Protein AF-A0A316UGM0-F1 (afdb_monomer_lite)

pLDDT: mean 84.05, std 15.93, range [47.84, 98.44]

Radius of gyration: 25.85 Å; chains: 1; bounding box: 88×48×72 Å

Foldseek 3Di:
DVVVVVVVVVVVVVVPPPVPPPPADAWPKDFDPLAFVVVVQKDWPFKWFWDDPDLFKIWTWGDDVVVNDTFTQWMGRDVHTLKIWGAQCPAPRHRHDPVLVVFFFKKKKKLDDRPRVDRSVVITIIMTTNGHTDIDPDRHHSVRRRRIMIMITHHPPDPPPVVPVVVVVPPPPDDDDDDDDDDDDDDDDD

Sequence (190 aa):
MAVLFSLWLLLLLSHFPRLSYADHYNCTWDDAEGESPQNAGYVRFCWAPVYWHDYSHAVYNCDHPVYGHFVKVADWGYLRENTLEFSTPCGGKGFAPDHDCNKYEDWALCNAAADATINPDRFTCRMMHKKDDCQWFESIGPEEVPPAVDIWIKKDLGGKTRRREIQQVGASGRRASRVEVEACSHAMKC

Structure (mmCIF, N/CA/C/O backbone):
data_AF-A0A316UGM0-F1
#
_entry.id   AF-A0A316UGM0-F1
#
loop_
_atom_site.group_PDB
_atom_site.id
_atom_site.type_symbol
_atom_site.label_atom_id
_atom_site.label_alt_id
_atom_site.label_comp_id
_atom_site.label_asym_id
_atom_site.label_entity_id
_atom_site.label_seq_id
_atom_site.pdbx_PDB_ins_code
_atom_site.Cartn_x
_atom_site.Cartn_y
_atom_site.Cartn_z
_atom_site.occupancy
_atom_site.B_iso_or_equiv
_atom_site.auth_seq_id
_atom_site.auth_comp_id
_atom_site.auth_asym_id
_atom_site.auth_atom_id
_atom_site.pdbx_PDB_model_num
ATOM 1 N N . MET A 1 1 ? 33.371 -31.191 37.048 1.00 61.66 1 MET A N 1
ATOM 2 C CA . MET A 1 1 ? 32.912 -29.787 36.922 1.00 61.66 1 MET A CA 1
ATOM 3 C C . MET A 1 1 ? 32.115 -29.516 35.645 1.00 61.66 1 MET A C 1
ATOM 5 O O . MET A 1 1 ? 31.144 -28.783 35.736 1.00 61.66 1 MET A O 1
ATOM 9 N N . ALA A 1 2 ? 32.427 -30.137 34.499 1.00 68.81 2 ALA A N 1
ATOM 10 C CA . ALA A 1 2 ? 31.694 -29.911 33.242 1.00 68.81 2 ALA A CA 1
ATOM 11 C C . ALA A 1 2 ? 30.177 -30.222 33.300 1.00 68.81 2 ALA A C 1
ATOM 13 O O . ALA A 1 2 ? 29.378 -29.451 32.788 1.0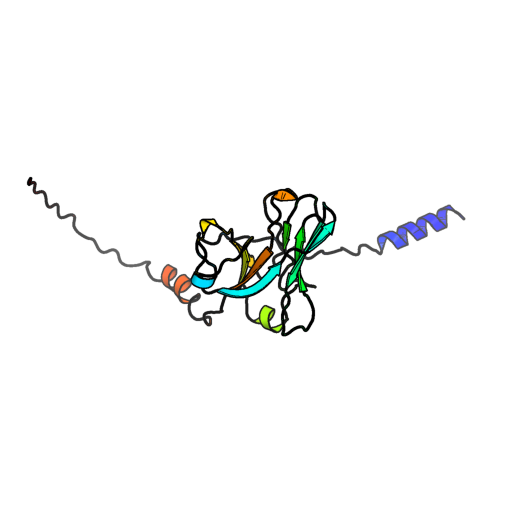0 68.81 2 ALA A O 1
ATOM 14 N N . VAL A 1 3 ? 29.768 -31.296 33.987 1.00 77.56 3 VAL A N 1
ATOM 15 C CA . VAL A 1 3 ? 28.358 -31.748 34.027 1.00 77.56 3 VAL A CA 1
ATOM 16 C C . VAL A 1 3 ? 27.425 -30.772 34.763 1.00 77.56 3 VAL A C 1
ATOM 18 O O . VAL A 1 3 ? 26.280 -30.582 34.360 1.00 77.56 3 VAL A O 1
ATOM 21 N N . LEU A 1 4 ? 27.914 -30.107 35.817 1.00 78.31 4 LEU A N 1
ATOM 22 C CA . LEU A 1 4 ? 27.120 -29.140 36.589 1.00 78.31 4 LEU A CA 1
ATOM 23 C C . LEU A 1 4 ? 26.853 -27.852 35.800 1.00 78.31 4 LEU A C 1
ATOM 25 O O . LEU A 1 4 ? 25.786 -27.260 35.936 1.00 78.31 4 LEU A O 1
ATOM 29 N N . PHE A 1 5 ? 27.797 -27.453 34.945 1.00 80.25 5 PHE A N 1
ATOM 30 C CA . PHE A 1 5 ? 27.649 -26.279 34.090 1.00 80.25 5 PHE A CA 1
ATOM 31 C C . PHE A 1 5 ? 26.583 -26.505 33.006 1.00 80.25 5 PHE A C 1
ATOM 33 O O . PHE A 1 5 ? 25.759 -25.630 32.751 1.00 80.25 5 PHE A O 1
ATOM 40 N N . SER A 1 6 ? 26.533 -27.711 32.429 1.00 78.81 6 SER A N 1
ATOM 41 C CA . SER A 1 6 ? 25.526 -28.091 31.429 1.00 78.81 6 SER A CA 1
ATOM 42 C C . SER A 1 6 ? 24.100 -28.098 31.991 1.00 78.81 6 SER A C 1
ATOM 44 O O . SER A 1 6 ? 23.180 -27.621 31.333 1.00 78.81 6 SER A O 1
ATOM 46 N N . LEU A 1 7 ? 23.913 -28.588 33.221 1.00 83.00 7 LEU A N 1
ATOM 47 C CA . LEU A 1 7 ? 22.610 -28.588 33.902 1.00 83.00 7 LEU A CA 1
ATOM 48 C C . LEU A 1 7 ? 22.112 -27.170 34.208 1.00 83.00 7 LEU A C 1
ATOM 50 O O . LEU A 1 7 ? 20.935 -26.881 34.007 1.00 83.00 7 LEU A O 1
ATOM 54 N N . TRP A 1 8 ? 23.007 -26.275 34.632 1.00 86.69 8 TRP A N 1
ATOM 55 C CA . TRP A 1 8 ? 22.675 -24.870 34.888 1.00 86.69 8 TRP A CA 1
ATOM 56 C C . TRP A 1 8 ? 22.292 -24.111 33.613 1.00 86.69 8 TRP A C 1
ATOM 58 O O . TRP A 1 8 ? 21.347 -23.325 33.622 1.00 86.69 8 TRP A O 1
ATOM 68 N N . LEU A 1 9 ? 22.987 -24.374 32.504 1.00 85.50 9 LEU A N 1
ATOM 69 C CA . LEU A 1 9 ? 22.691 -23.749 31.216 1.00 85.50 9 LEU A CA 1
ATOM 70 C C . LEU A 1 9 ? 21.313 -24.168 30.680 1.00 85.50 9 LEU A C 1
ATOM 72 O O . LEU A 1 9 ? 20.554 -23.322 30.214 1.00 85.50 9 LEU A O 1
ATOM 76 N N . LEU A 1 10 ? 20.964 -25.453 30.794 1.00 84.44 10 LEU A N 1
ATOM 77 C CA . LEU A 1 10 ? 19.649 -25.963 30.389 1.00 84.44 10 LEU A CA 1
ATOM 78 C C . LEU A 1 10 ? 18.514 -25.394 31.255 1.00 84.44 10 LEU A C 1
ATOM 80 O O . LEU A 1 10 ? 17.462 -25.045 30.723 1.00 84.44 10 LEU A O 1
ATOM 84 N N . LEU A 1 11 ? 18.745 -25.229 32.562 1.00 84.62 11 LEU A N 1
ATOM 85 C CA . LEU A 1 11 ? 17.815 -24.553 33.475 1.00 84.62 11 LEU A CA 1
ATOM 86 C C . LEU A 1 11 ? 17.640 -23.069 33.131 1.00 84.62 11 LEU A C 1
ATOM 88 O O . LEU A 1 11 ? 16.528 -22.556 33.197 1.00 84.62 11 LEU A O 1
ATOM 92 N N . LEU A 1 12 ? 18.704 -22.377 32.719 1.00 84.38 12 LEU A N 1
ATOM 93 C CA . LEU A 1 12 ? 18.611 -20.995 32.240 1.00 84.38 12 LEU A CA 1
ATOM 94 C C . LEU A 1 12 ? 17.804 -20.902 30.940 1.00 84.38 12 LEU A C 1
ATOM 96 O O . LEU A 1 12 ? 16.926 -20.052 30.836 1.00 84.38 12 LEU A O 1
ATOM 100 N N . LEU A 1 13 ? 18.037 -21.800 29.980 1.00 81.50 13 LEU A N 1
ATOM 101 C CA . LEU A 1 13 ? 17.317 -21.830 28.700 1.00 81.50 13 LEU A CA 1
ATOM 102 C C . LEU A 1 13 ? 15.819 -22.137 28.868 1.00 81.50 13 LEU A C 1
ATOM 104 O O . LEU A 1 13 ? 15.000 -21.564 28.152 1.00 81.50 13 LEU A O 1
ATOM 108 N N . SER A 1 14 ? 15.435 -22.964 29.847 1.00 80.94 14 SER A N 1
ATOM 109 C CA . SER A 1 14 ? 14.022 -23.275 30.113 1.00 80.94 14 SER A CA 1
ATOM 110 C C . SER A 1 14 ? 13.234 -22.115 30.735 1.00 80.94 14 SER A C 1
ATOM 112 O O . SER A 1 14 ? 12.008 -22.171 30.769 1.00 80.94 14 SER A O 1
ATOM 114 N N . HIS A 1 15 ? 13.912 -21.070 31.224 1.00 74.06 15 HIS A N 1
ATOM 115 C CA . HIS A 1 15 ? 13.284 -19.859 31.768 1.00 74.06 15 HIS A CA 1
ATOM 116 C C . HIS A 1 15 ? 13.076 -18.759 30.715 1.00 74.06 15 HIS A C 1
ATOM 118 O O . HIS A 1 15 ? 12.521 -17.707 31.033 1.00 74.06 15 HIS A O 1
ATOM 124 N N . PHE A 1 16 ? 13.455 -19.001 29.455 1.00 75.19 16 PHE A N 1
ATOM 125 C CA . PHE A 1 16 ? 13.199 -18.083 28.345 1.00 75.19 16 PHE A CA 1
ATOM 126 C C . PHE A 1 16 ? 12.183 -18.610 27.317 1.00 75.19 16 PHE A C 1
ATOM 128 O O . PHE A 1 16 ? 12.438 -18.476 26.119 1.00 75.19 16 PHE A O 1
ATOM 135 N N . PRO A 1 17 ? 10.987 -19.117 27.687 1.00 64.81 17 PRO A N 1
ATOM 136 C CA . PRO A 1 17 ? 9.890 -19.127 26.736 1.00 64.81 17 PRO A CA 1
ATOM 137 C C . PRO A 1 17 ? 9.381 -17.686 26.620 1.00 64.81 17 PRO A C 1
ATOM 139 O O . PRO A 1 17 ? 8.310 -17.331 27.107 1.00 64.81 17 PRO A O 1
ATOM 142 N N . ARG A 1 18 ? 10.167 -16.810 25.984 1.00 65.31 18 ARG A N 1
ATOM 143 C CA . ARG A 1 18 ? 9.588 -15.613 25.386 1.00 65.31 18 ARG A CA 1
ATOM 144 C C . ARG A 1 18 ? 8.819 -16.124 24.188 1.00 65.31 18 ARG A C 1
ATOM 146 O O . ARG A 1 18 ? 9.379 -16.270 23.109 1.00 65.31 18 ARG A O 1
ATOM 153 N N . LEU A 1 19 ? 7.559 -16.470 24.430 1.00 62.56 19 LEU A N 1
ATOM 154 C CA . LEU A 1 19 ? 6.570 -16.601 23.379 1.00 62.56 19 LEU A CA 1
ATOM 155 C C . LEU A 1 19 ? 6.647 -15.290 22.601 1.00 62.56 19 LEU A C 1
ATOM 157 O O . LEU A 1 19 ? 6.183 -14.253 23.074 1.00 62.56 19 LEU A O 1
ATOM 161 N N . SER A 1 20 ? 7.322 -15.313 21.453 1.00 65.19 20 SER A N 1
ATOM 162 C CA . SER A 1 20 ? 7.157 -14.285 20.444 1.00 65.19 20 SER A CA 1
ATOM 163 C C . SER A 1 20 ? 5.737 -14.470 19.941 1.00 65.19 20 SER A C 1
ATOM 165 O O . SER A 1 20 ? 5.486 -15.194 18.980 1.00 65.19 20 SER A O 1
ATOM 167 N N . TYR A 1 21 ? 4.793 -13.902 20.682 1.00 61.03 21 TYR A N 1
ATOM 168 C CA . TYR A 1 21 ? 3.445 -13.720 20.205 1.00 61.03 21 TYR A CA 1
ATOM 169 C C . TYR A 1 21 ? 3.549 -12.622 19.160 1.00 61.03 21 TYR A C 1
ATOM 171 O O . TYR A 1 21 ? 3.492 -11.431 19.456 1.00 61.03 21 TYR A O 1
ATOM 179 N N . ALA A 1 22 ? 3.878 -13.040 17.946 1.00 64.25 22 ALA A N 1
ATOM 180 C CA . ALA A 1 22 ? 3.646 -12.206 16.802 1.00 64.25 22 ALA A CA 1
ATOM 181 C C . ALA A 1 22 ? 2.124 -12.137 16.676 1.00 64.25 22 ALA A C 1
ATOM 183 O O . ALA A 1 22 ? 1.469 -13.150 16.424 1.00 64.25 22 ALA A O 1
ATOM 184 N N . ASP A 1 23 ? 1.574 -10.958 16.973 1.00 64.94 23 ASP A N 1
ATOM 185 C CA . ASP A 1 23 ? 0.203 -10.594 16.633 1.00 64.94 23 ASP A CA 1
ATOM 186 C C . ASP A 1 23 ? 0.089 -10.663 15.105 1.00 64.94 23 ASP A C 1
ATOM 188 O O . ASP A 1 23 ? 0.278 -9.677 14.396 1.00 64.94 23 ASP A O 1
ATOM 192 N N . HIS A 1 24 ? -0.125 -11.871 14.592 1.00 62.16 24 HIS A N 1
ATOM 193 C CA . HIS A 1 24 ? -0.422 -12.102 13.195 1.00 62.16 24 HIS A CA 1
ATOM 194 C C . HIS A 1 24 ? -1.902 -11.800 13.018 1.00 62.16 24 HIS A C 1
ATOM 196 O O . HIS A 1 24 ? -2.765 -12.589 13.410 1.00 62.16 24 HIS A O 1
ATOM 202 N N . TYR A 1 25 ? -2.198 -10.625 12.478 1.00 78.12 25 TYR A N 1
ATOM 203 C CA . TYR A 1 25 ? -3.544 -10.348 12.014 1.00 78.12 25 TYR A CA 1
ATOM 204 C C . TYR A 1 25 ? -3.782 -11.172 10.750 1.00 78.12 25 TYR A C 1
ATOM 206 O O . TYR A 1 25 ? -2.956 -11.189 9.840 1.00 78.12 25 TYR A O 1
ATOM 214 N N . ASN A 1 26 ? -4.896 -11.904 10.722 1.00 82.06 26 ASN A N 1
ATOM 215 C CA . ASN A 1 26 ? -5.313 -12.596 9.512 1.00 82.06 26 ASN A CA 1
ATOM 216 C C . ASN A 1 26 ? -5.644 -11.547 8.460 1.00 82.06 26 ASN A C 1
ATOM 218 O O . ASN A 1 26 ? -6.412 -10.630 8.734 1.00 82.06 26 ASN A O 1
ATOM 222 N N . CYS A 1 27 ? -5.104 -11.712 7.261 1.00 87.50 27 CYS A N 1
ATOM 223 C CA . CYS A 1 27 ? -5.490 -10.865 6.155 1.00 87.50 27 CYS A CA 1
ATOM 224 C C . CYS A 1 27 ? -6.952 -11.142 5.777 1.00 87.50 27 CYS A C 1
ATOM 226 O O . CYS A 1 27 ? -7.297 -12.267 5.401 1.00 87.50 27 CYS A O 1
ATOM 228 N N . THR A 1 28 ? -7.810 -10.128 5.892 1.00 88.75 28 THR A N 1
ATOM 229 C CA . THR A 1 28 ? -9.226 -10.204 5.518 1.00 88.75 28 THR A CA 1
ATOM 230 C C . THR A 1 28 ? -9.485 -9.382 4.266 1.00 88.75 28 THR A C 1
ATOM 232 O O . THR A 1 28 ? -10.292 -8.458 4.271 1.00 88.75 28 THR A O 1
ATOM 235 N N . TRP A 1 29 ? -8.770 -9.723 3.186 1.00 88.69 29 TRP A N 1
ATOM 236 C CA . TRP A 1 29 ? -9.019 -9.119 1.883 1.00 88.69 29 TRP A CA 1
ATOM 237 C C . TRP A 1 29 ? -10.495 -9.253 1.507 1.00 88.69 29 TRP A C 1
ATOM 239 O O . TRP A 1 29 ? -11.037 -10.359 1.471 1.00 88.69 29 TRP A O 1
ATOM 249 N N . ASP A 1 30 ? -11.104 -8.117 1.200 1.00 88.88 30 ASP A N 1
ATOM 250 C CA . ASP A 1 30 ? -12.395 -8.028 0.537 1.00 88.88 30 ASP A CA 1
ATOM 251 C C . ASP A 1 30 ? -12.197 -7.411 -0.851 1.00 88.88 30 ASP A C 1
ATOM 253 O O . ASP A 1 30 ? -11.306 -6.578 -1.078 1.00 88.88 30 ASP A O 1
ATOM 257 N N . ASP A 1 31 ? -13.004 -7.857 -1.799 1.00 82.00 31 ASP A N 1
ATOM 258 C CA . ASP A 1 31 ? -12.879 -7.452 -3.189 1.00 82.00 31 ASP A CA 1
ATOM 259 C C . ASP A 1 31 ? -13.623 -6.140 -3.393 1.00 82.00 31 ASP A C 1
ATOM 261 O O . ASP A 1 31 ? -14.800 -6.003 -3.068 1.00 82.00 31 ASP A O 1
ATOM 265 N N . ALA A 1 32 ? -12.934 -5.146 -3.951 1.00 75.31 32 ALA A N 1
ATOM 266 C CA . ALA A 1 32 ? -13.621 -3.963 -4.440 1.00 75.31 32 ALA A CA 1
ATOM 267 C C . ALA A 1 32 ? -14.446 -4.378 -5.668 1.00 75.31 32 ALA A C 1
ATOM 269 O O . ALA A 1 32 ? -13.881 -4.939 -6.607 1.00 75.31 32 ALA A O 1
ATOM 270 N N . GLU A 1 33 ? -15.757 -4.115 -5.678 1.00 74.56 33 GLU A N 1
ATOM 271 C CA . GLU A 1 33 ? -16.692 -4.519 -6.746 1.00 74.56 33 GLU A CA 1
ATOM 272 C C . GLU A 1 33 ? -16.476 -3.762 -8.077 1.00 74.56 33 GLU A C 1
ATOM 274 O O . GLU A 1 33 ? -17.376 -3.108 -8.596 1.00 74.56 33 GLU A O 1
ATOM 279 N N . GLY A 1 34 ? -15.273 -3.815 -8.654 1.00 79.00 34 GLY A N 1
ATOM 280 C CA . GLY A 1 34 ? -14.969 -3.251 -9.973 1.00 79.00 34 GLY A CA 1
ATOM 281 C C . GLY A 1 34 ? -15.197 -1.740 -10.097 1.00 79.00 34 GLY A C 1
ATOM 282 O O . GLY A 1 34 ? -15.245 -1.222 -11.210 1.00 79.00 34 GLY A O 1
ATOM 283 N N . GLU A 1 35 ? -15.349 -1.020 -8.986 1.00 90.06 35 GLU A N 1
ATOM 284 C CA . GLU A 1 35 ? -15.495 0.431 -8.961 1.00 90.06 35 GLU A CA 1
ATOM 285 C C . GLU A 1 35 ? -14.279 1.114 -8.328 1.00 90.06 35 GLU A C 1
ATOM 287 O O . GLU A 1 35 ? -13.551 0.544 -7.513 1.00 90.06 35 GLU A O 1
ATOM 292 N N . SER A 1 36 ? -14.054 2.373 -8.709 1.00 94.69 36 SER A N 1
ATOM 293 C CA . SER A 1 36 ? -13.050 3.214 -8.059 1.00 94.69 36 SER A CA 1
ATOM 294 C C . SER A 1 36 ? -13.370 3.352 -6.561 1.00 94.69 36 SER A C 1
ATOM 296 O O . SER A 1 36 ? -14.525 3.631 -6.215 1.00 94.69 36 SER A O 1
ATOM 298 N N . PRO A 1 37 ? -12.371 3.267 -5.657 1.00 95.25 37 PRO A N 1
ATOM 299 C CA . PRO A 1 37 ? -12.580 3.488 -4.226 1.00 95.25 37 PRO A CA 1
ATOM 300 C C . PRO A 1 37 ? -13.275 4.819 -3.914 1.00 95.25 37 PRO A C 1
ATOM 302 O O . PRO A 1 37 ? -14.030 4.925 -2.947 1.00 95.25 37 PRO A O 1
ATOM 305 N N . GLN A 1 38 ? -13.062 5.844 -4.742 1.00 95.19 38 GLN A N 1
ATOM 306 C CA . GLN A 1 38 ? -13.714 7.139 -4.583 1.00 95.19 38 GLN A CA 1
ATOM 307 C C . GLN A 1 38 ? -15.245 7.038 -4.683 1.00 95.19 38 GLN A C 1
ATOM 309 O O . GLN A 1 38 ? -15.948 7.687 -3.904 1.00 95.19 38 GLN A O 1
ATOM 314 N N . ASN A 1 39 ? -15.757 6.209 -5.598 1.00 92.75 39 ASN A N 1
ATOM 315 C CA . ASN A 1 39 ? -17.192 5.954 -5.750 1.00 92.75 39 ASN A CA 1
ATOM 316 C C . ASN A 1 39 ? -17.743 5.139 -4.571 1.00 92.75 39 ASN A C 1
ATOM 318 O O . ASN A 1 39 ? -18.830 5.439 -4.080 1.00 92.75 39 ASN A O 1
ATOM 322 N N . ALA A 1 40 ? -16.926 4.238 -4.016 1.00 91.69 40 ALA A N 1
ATOM 323 C CA . ALA A 1 40 ? -17.224 3.468 -2.807 1.00 91.69 40 ALA A CA 1
ATOM 324 C C . ALA A 1 40 ? -17.138 4.287 -1.493 1.00 91.69 40 ALA A C 1
ATOM 326 O O . ALA A 1 40 ? -17.203 3.737 -0.388 1.00 91.69 40 ALA A O 1
ATOM 327 N N . GLY A 1 41 ? -16.967 5.614 -1.573 1.00 93.00 41 GLY A N 1
ATOM 328 C CA . GLY A 1 41 ? -16.926 6.507 -0.411 1.00 93.00 41 GLY A CA 1
ATOM 329 C C . GLY A 1 41 ? -15.564 6.601 0.281 1.00 93.00 41 GLY A C 1
ATOM 330 O O . GLY A 1 41 ? -15.474 7.121 1.399 1.00 93.00 41 GLY A O 1
ATOM 331 N N . TYR A 1 42 ? -14.495 6.140 -0.364 1.00 95.62 42 TYR A N 1
ATOM 332 C CA . TYR A 1 42 ? -13.138 6.315 0.132 1.00 95.62 42 TYR A CA 1
ATOM 333 C C . TYR A 1 42 ? -12.585 7.691 -0.254 1.00 95.62 42 TYR A C 1
ATOM 335 O O . TYR A 1 42 ? -13.048 8.363 -1.179 1.00 95.62 42 TYR A O 1
ATOM 343 N N . VAL A 1 43 ? -11.569 8.135 0.478 1.00 95.56 43 VAL A N 1
ATOM 344 C CA . VAL A 1 43 ? -10.708 9.252 0.086 1.00 95.56 43 VAL A CA 1
ATOM 345 C C . VAL A 1 43 ? -9.277 8.788 -0.022 1.00 95.56 43 VAL A C 1
ATOM 347 O O . VAL A 1 43 ? -8.830 7.952 0.760 1.00 95.56 43 VAL A O 1
ATOM 350 N N . ARG A 1 44 ? -8.565 9.338 -1.003 1.00 95.94 44 ARG A N 1
ATOM 351 C CA . ARG A 1 44 ? -7.166 9.003 -1.219 1.00 95.94 44 ARG A CA 1
ATOM 352 C C . ARG A 1 44 ? -6.351 9.454 -0.014 1.00 95.94 44 ARG A C 1
ATOM 354 O O . ARG A 1 44 ? -6.386 10.630 0.346 1.00 95.94 44 ARG A O 1
ATOM 361 N N . PHE A 1 45 ? -5.642 8.509 0.584 1.00 95.56 45 PHE A N 1
ATOM 362 C CA . PHE A 1 45 ? -4.676 8.738 1.646 1.00 95.56 45 PHE A CA 1
ATOM 363 C C . PHE A 1 45 ? -3.342 9.176 1.037 1.00 95.56 45 PHE A C 1
ATOM 365 O O . PHE A 1 45 ? -2.842 10.250 1.363 1.00 95.56 45 PHE A O 1
ATOM 372 N N . CYS A 1 46 ? -2.805 8.406 0.086 1.00 96.62 46 CYS A N 1
ATOM 373 C CA . CYS A 1 46 ? -1.587 8.782 -0.627 1.00 96.62 46 CYS A CA 1
ATOM 374 C C . CYS A 1 46 ? -1.376 7.997 -1.924 1.00 96.62 46 CYS A C 1
ATOM 376 O O . CYS A 1 46 ? -1.899 6.902 -2.103 1.00 96.62 46 CYS A O 1
ATOM 378 N N . TRP A 1 47 ? -0.550 8.578 -2.794 1.00 96.50 47 TRP A N 1
ATOM 379 C CA . TRP A 1 47 ? 0.023 7.941 -3.974 1.00 96.50 47 TRP A CA 1
ATOM 380 C C . TRP A 1 47 ? 1.489 7.613 -3.686 1.00 96.50 47 TRP A C 1
ATOM 382 O O . TRP A 1 47 ? 2.247 8.520 -3.333 1.00 96.50 47 TRP A O 1
ATOM 392 N N . ALA A 1 48 ? 1.890 6.350 -3.827 1.00 97.62 48 ALA A N 1
ATOM 393 C CA . ALA A 1 48 ? 3.251 5.902 -3.545 1.00 97.62 48 ALA A CA 1
ATOM 394 C C . ALA A 1 48 ? 3.915 5.354 -4.814 1.00 97.62 48 ALA A C 1
ATOM 396 O O . ALA A 1 48 ? 3.570 4.252 -5.241 1.00 97.62 48 ALA A O 1
ATOM 397 N N . PRO A 1 49 ? 4.863 6.079 -5.431 1.00 97.50 49 PRO A N 1
ATOM 398 C CA . PRO A 1 49 ? 5.647 5.538 -6.534 1.00 97.50 49 PRO A CA 1
ATOM 399 C C . PRO A 1 49 ? 6.604 4.438 -6.056 1.00 97.50 49 PRO A C 1
ATOM 401 O O . PRO A 1 49 ? 7.002 4.404 -4.888 1.00 97.50 49 PRO A O 1
ATOM 404 N N . VAL A 1 50 ? 6.980 3.548 -6.976 1.00 98.00 50 VAL A N 1
ATOM 405 C CA . VAL A 1 50 ? 7.967 2.495 -6.721 1.00 98.00 50 VAL A CA 1
ATOM 406 C C . VAL A 1 50 ? 9.382 3.074 -6.641 1.00 98.00 50 VAL A C 1
ATOM 408 O O . VAL A 1 50 ? 9.797 3.871 -7.485 1.00 98.00 50 VAL A O 1
ATOM 411 N N . TYR A 1 51 ? 10.147 2.635 -5.646 1.00 98.06 51 TYR A N 1
ATOM 412 C CA . TYR A 1 51 ? 11.570 2.921 -5.497 1.00 98.06 51 TYR A CA 1
ATOM 413 C C . TYR A 1 51 ? 12.344 1.608 -5.457 1.00 98.06 51 TYR A C 1
ATOM 415 O O . TYR A 1 51 ? 12.263 0.852 -4.490 1.00 98.06 51 TYR A O 1
ATOM 423 N N . TRP A 1 52 ? 13.098 1.341 -6.518 1.00 98.31 52 TRP A N 1
ATOM 424 C CA . TRP A 1 52 ? 13.918 0.140 -6.632 1.00 98.31 52 TRP A CA 1
ATOM 425 C C . TRP A 1 52 ? 15.205 0.284 -5.822 1.00 98.31 52 TRP A C 1
ATOM 427 O O . TRP A 1 52 ? 15.932 1.269 -5.973 1.00 98.31 52 TRP A O 1
ATOM 437 N N . HIS A 1 53 ? 15.498 -0.707 -4.981 1.00 98.00 53 HIS A N 1
ATOM 438 C CA . HIS A 1 53 ? 16.793 -0.819 -4.307 1.00 98.00 53 HIS A CA 1
ATOM 439 C C . HIS A 1 53 ? 17.753 -1.717 -5.095 1.00 98.00 53 HIS A C 1
ATOM 441 O O . HIS A 1 53 ? 18.942 -1.413 -5.187 1.00 98.00 53 HIS A O 1
ATOM 447 N N . ASP A 1 54 ? 17.233 -2.781 -5.704 1.00 97.56 54 ASP A N 1
ATOM 448 C CA . ASP A 1 54 ? 17.937 -3.658 -6.640 1.00 97.56 54 ASP A CA 1
ATOM 449 C C . ASP A 1 54 ? 16.923 -4.326 -7.592 1.00 97.56 54 ASP A C 1
ATOM 451 O O . ASP A 1 54 ? 15.793 -3.869 -7.689 1.00 97.56 54 ASP A O 1
ATOM 455 N N . TYR A 1 55 ? 17.310 -5.367 -8.336 1.00 96.62 55 TYR A N 1
ATOM 456 C CA . TYR A 1 55 ? 16.413 -6.052 -9.285 1.00 96.62 55 TYR A CA 1
ATOM 457 C C . TYR A 1 55 ? 15.347 -6.940 -8.612 1.00 96.62 55 TYR A C 1
ATOM 459 O O . TYR A 1 55 ? 14.343 -7.288 -9.222 1.00 96.62 55 TYR A O 1
ATOM 467 N N . SER A 1 56 ? 15.581 -7.326 -7.360 1.00 97.69 56 SER A N 1
ATOM 468 C CA . SER A 1 56 ? 14.753 -8.232 -6.557 1.00 97.69 56 SER A CA 1
ATOM 469 C C . SER A 1 56 ? 14.006 -7.532 -5.418 1.00 97.69 56 SER A C 1
ATOM 471 O O . SER A 1 56 ? 13.215 -8.180 -4.741 1.00 97.69 56 SER A O 1
ATOM 473 N N . HIS A 1 57 ? 14.225 -6.228 -5.215 1.00 98.44 57 HIS A N 1
ATOM 474 C CA . HIS A 1 57 ? 13.632 -5.483 -4.110 1.00 98.44 57 HIS A CA 1
ATOM 475 C C . HIS A 1 57 ? 13.207 -4.069 -4.503 1.00 98.44 57 HIS A C 1
ATOM 477 O O . HIS A 1 57 ? 13.993 -3.275 -5.038 1.00 98.44 57 HIS A O 1
ATOM 483 N N . ALA A 1 58 ? 11.983 -3.716 -4.119 1.00 98.44 58 ALA A N 1
ATOM 484 C CA . ALA A 1 58 ? 11.446 -2.370 -4.254 1.00 98.44 58 ALA A CA 1
ATOM 485 C C . ALA A 1 58 ? 10.627 -1.964 -3.025 1.00 98.44 58 ALA A C 1
ATOM 487 O O . ALA A 1 58 ? 10.127 -2.809 -2.284 1.00 98.44 58 ALA A O 1
ATOM 488 N N . VAL A 1 59 ? 10.484 -0.659 -2.806 1.00 98.44 59 VAL A N 1
ATOM 489 C CA . VAL A 1 59 ? 9.656 -0.088 -1.737 1.00 98.44 59 VAL A CA 1
ATOM 490 C C . VAL A 1 59 ? 8.719 0.979 -2.286 1.00 98.44 59 VAL A C 1
ATOM 492 O O . VAL A 1 59 ? 9.055 1.696 -3.227 1.00 98.44 59 VAL A O 1
ATOM 495 N N . TYR A 1 60 ? 7.558 1.114 -1.659 1.00 98.31 60 TYR A N 1
ATOM 496 C CA . TYR A 1 60 ? 6.564 2.133 -1.963 1.00 98.31 60 TYR A CA 1
ATOM 497 C C . TYR A 1 60 ? 6.435 3.050 -0.759 1.00 98.31 60 TYR A C 1
ATOM 499 O O . TYR A 1 60 ? 6.025 2.630 0.326 1.00 98.31 60 TYR A O 1
ATOM 507 N N . ASN A 1 61 ? 6.795 4.312 -0.957 1.00 97.50 61 ASN A N 1
ATOM 508 C CA . ASN A 1 61 ? 6.799 5.310 0.097 1.00 97.50 61 ASN A CA 1
ATOM 509 C C . ASN A 1 61 ? 5.780 6.402 -0.211 1.00 97.50 61 ASN A C 1
ATOM 511 O O . ASN A 1 61 ? 5.811 6.998 -1.287 1.00 97.50 61 ASN A O 1
ATOM 515 N N . CYS A 1 62 ? 4.917 6.698 0.753 1.00 95.38 62 CYS A N 1
ATOM 516 C CA . CYS A 1 62 ? 4.028 7.842 0.679 1.00 95.38 62 CYS A CA 1
ATOM 517 C C . CYS A 1 62 ? 4.726 9.101 1.178 1.00 95.38 62 CYS A C 1
ATOM 519 O O . CYS A 1 62 ? 5.209 9.148 2.312 1.00 95.38 62 CYS A O 1
ATOM 521 N N . ASP A 1 63 ? 4.730 10.129 0.332 1.00 90.50 63 ASP A N 1
ATOM 522 C CA . ASP A 1 63 ? 5.024 11.496 0.744 1.00 90.50 63 ASP A CA 1
ATOM 523 C C . ASP A 1 63 ? 3.752 12.098 1.334 1.00 90.50 63 ASP A C 1
ATOM 525 O O . ASP A 1 63 ? 2.814 12.450 0.613 1.00 90.50 63 ASP A O 1
ATOM 529 N N . HIS A 1 64 ? 3.677 12.136 2.661 1.00 80.06 64 HIS A N 1
ATOM 530 C CA . HIS A 1 64 ? 2.519 12.687 3.337 1.00 80.06 64 HIS A CA 1
ATOM 531 C C . HIS A 1 64 ? 2.916 13.985 4.052 1.00 80.06 64 HIS A C 1
ATOM 533 O O . HIS A 1 64 ? 3.686 13.959 5.021 1.00 80.06 64 HIS A O 1
ATOM 539 N N . PRO A 1 65 ? 2.360 15.137 3.633 1.00 75.81 65 PRO A N 1
ATOM 540 C CA . PRO A 1 65 ? 2.816 16.450 4.084 1.00 75.81 65 PRO A CA 1
ATOM 541 C C . PRO A 1 65 ? 2.631 16.668 5.589 1.00 75.81 65 PRO A C 1
ATOM 543 O O . PRO A 1 65 ? 3.335 17.479 6.183 1.00 75.81 65 PRO A O 1
ATOM 546 N N . VAL A 1 66 ? 1.715 15.931 6.228 1.00 76.56 66 VAL A N 1
ATOM 547 C CA . VAL A 1 66 ? 1.497 16.006 7.682 1.00 76.56 66 VAL A CA 1
ATOM 548 C C . VAL A 1 66 ? 2.668 15.409 8.470 1.00 76.56 66 VAL A C 1
ATOM 550 O O . VAL A 1 66 ? 2.918 15.844 9.591 1.00 76.56 66 VAL A O 1
ATOM 553 N N . TYR A 1 67 ? 3.401 14.439 7.913 1.00 69.88 67 TYR A N 1
ATOM 554 C CA . TYR A 1 67 ? 4.465 13.740 8.646 1.00 69.88 67 TYR A CA 1
ATOM 555 C C . TYR A 1 67 ? 5.845 14.356 8.429 1.00 69.88 67 TYR A C 1
ATOM 557 O O . TYR A 1 67 ? 6.744 14.130 9.239 1.00 69.88 67 TYR A O 1
ATOM 565 N N . GLY A 1 68 ? 6.036 15.121 7.349 1.00 80.62 68 GLY A N 1
ATOM 566 C CA . GLY A 1 68 ? 7.345 15.676 6.992 1.00 80.62 68 GLY A CA 1
ATOM 567 C C . GLY A 1 68 ? 8.414 14.607 6.721 1.00 80.62 68 GLY A C 1
ATOM 568 O O . GLY A 1 68 ? 9.601 14.922 6.707 1.00 80.62 68 GLY A O 1
ATOM 569 N N . HIS A 1 69 ? 8.004 13.348 6.545 1.00 85.06 69 HIS A N 1
ATOM 570 C CA . HIS A 1 69 ? 8.852 12.218 6.192 1.00 85.06 69 HIS A CA 1
ATOM 571 C C . HIS A 1 69 ? 8.065 11.197 5.370 1.00 85.06 69 HIS A C 1
ATOM 573 O O . HIS A 1 69 ? 6.834 11.151 5.408 1.00 85.06 69 HIS A O 1
ATOM 579 N N . PHE A 1 70 ? 8.808 10.370 4.641 1.00 92.00 70 PHE A N 1
ATOM 580 C CA . PHE A 1 70 ? 8.270 9.270 3.857 1.00 92.00 70 PHE A CA 1
ATOM 581 C C . PHE A 1 70 ? 7.842 8.115 4.764 1.00 92.00 70 PHE A C 1
ATOM 583 O O . PHE A 1 70 ? 8.628 7.665 5.601 1.00 92.00 70 PHE A O 1
ATOM 590 N N . VAL A 1 71 ? 6.623 7.609 4.570 1.00 94.50 71 VAL A N 1
ATOM 591 C CA . VAL A 1 71 ? 6.128 6.402 5.249 1.00 94.50 71 VAL A CA 1
ATOM 592 C C . VAL A 1 71 ? 6.051 5.247 4.257 1.00 94.50 71 VAL A C 1
ATOM 594 O O . VAL A 1 71 ? 5.455 5.382 3.188 1.00 94.50 71 VAL A O 1
ATOM 597 N N . LYS A 1 72 ? 6.671 4.112 4.590 1.00 96.75 72 LYS A N 1
ATOM 598 C CA . LYS A 1 72 ? 6.621 2.908 3.753 1.00 96.75 72 LYS A CA 1
ATOM 599 C C . LYS A 1 72 ? 5.235 2.276 3.867 1.00 96.75 72 LYS A C 1
ATOM 601 O O . LYS A 1 72 ? 4.828 1.915 4.967 1.00 96.75 72 LYS A O 1
ATOM 606 N N . VAL A 1 73 ? 4.535 2.143 2.745 1.00 97.12 73 VAL A N 1
ATOM 607 C CA . VAL A 1 73 ? 3.180 1.564 2.686 1.00 97.12 73 VAL A CA 1
ATOM 608 C C . VAL A 1 73 ? 3.157 0.175 2.065 1.00 97.12 73 VAL A C 1
ATOM 610 O O . VAL A 1 73 ? 2.270 -0.613 2.375 1.00 97.12 73 VAL A O 1
ATOM 613 N N . ALA A 1 74 ? 4.138 -0.142 1.224 1.00 97.56 74 ALA A N 1
ATOM 614 C CA . ALA A 1 74 ? 4.300 -1.462 0.641 1.00 97.56 74 ALA A CA 1
ATOM 615 C C . ALA A 1 74 ? 5.764 -1.729 0.295 1.00 97.56 74 ALA A C 1
ATOM 617 O O . ALA A 1 74 ? 6.580 -0.805 0.195 1.00 97.56 74 ALA A O 1
ATOM 618 N N . ASP A 1 75 ? 6.092 -2.991 0.083 1.00 98.00 75 ASP A N 1
ATOM 619 C CA . ASP A 1 75 ? 7.369 -3.422 -0.454 1.00 98.00 75 ASP A CA 1
ATOM 620 C C . ASP A 1 75 ? 7.218 -4.689 -1.292 1.00 98.00 75 ASP A C 1
ATOM 622 O O . ASP A 1 75 ? 6.210 -5.385 -1.226 1.00 98.00 75 ASP A O 1
ATOM 626 N N . TRP A 1 76 ? 8.194 -4.931 -2.158 1.00 98.38 76 TRP A N 1
ATOM 627 C CA . TRP A 1 76 ? 8.214 -6.089 -3.037 1.00 98.38 76 TRP A CA 1
ATOM 628 C C . TRP A 1 76 ? 9.520 -6.854 -2.849 1.00 98.38 76 TRP A C 1
ATOM 630 O O . TRP A 1 76 ? 10.594 -6.246 -2.829 1.00 98.38 76 TRP A O 1
ATOM 640 N N . GLY A 1 77 ? 9.418 -8.174 -2.688 1.00 97.44 77 GLY A N 1
ATOM 641 C CA . GLY A 1 77 ? 10.558 -9.092 -2.613 1.00 97.44 77 GLY A CA 1
ATOM 642 C C . GLY A 1 77 ? 11.201 -9.266 -1.230 1.00 97.44 77 GLY A C 1
ATOM 643 O O . GLY A 1 77 ? 12.067 -10.123 -1.083 1.00 97.44 77 GLY A O 1
ATOM 644 N N . TYR A 1 78 ? 10.799 -8.503 -0.204 1.00 96.69 78 TYR A N 1
ATOM 645 C CA . TYR A 1 78 ? 11.491 -8.493 1.096 1.00 96.69 78 TYR A CA 1
ATOM 646 C C . TYR A 1 78 ? 11.151 -9.663 2.020 1.00 96.69 78 TYR A C 1
ATOM 648 O O . TYR A 1 78 ? 12.059 -10.272 2.587 1.00 96.69 78 TYR A O 1
ATOM 656 N N . LEU A 1 79 ? 9.867 -9.961 2.234 1.00 91.12 79 LEU A N 1
ATOM 657 C CA . LEU A 1 79 ? 9.473 -11.099 3.074 1.00 91.12 79 LEU A CA 1
ATOM 658 C C . LEU A 1 79 ? 9.503 -12.409 2.282 1.00 91.12 79 LEU A C 1
ATOM 660 O O . LEU A 1 79 ? 9.821 -13.470 2.825 1.00 91.12 79 LEU A O 1
ATOM 664 N N . ARG A 1 80 ? 9.188 -12.328 0.985 1.00 95.25 80 ARG A N 1
ATOM 665 C CA . ARG A 1 80 ? 9.252 -13.431 0.031 1.00 95.25 80 ARG A CA 1
ATOM 666 C C . ARG A 1 80 ? 9.565 -12.903 -1.365 1.00 95.25 80 ARG A C 1
ATOM 668 O O . ARG A 1 80 ? 9.073 -11.851 -1.766 1.00 95.25 80 ARG A O 1
ATOM 675 N N . GLU A 1 81 ? 10.352 -13.675 -2.109 1.00 96.88 81 GLU A N 1
ATOM 676 C CA . GLU A 1 81 ? 10.668 -13.390 -3.509 1.00 96.88 81 GLU A CA 1
ATOM 677 C C . GLU A 1 81 ? 9.385 -13.190 -4.335 1.00 96.88 81 GLU A C 1
ATOM 679 O O . GLU A 1 81 ? 8.393 -13.900 -4.135 1.00 96.88 81 GLU A O 1
ATOM 684 N N . ASN A 1 82 ? 9.409 -12.222 -5.255 1.00 96.75 82 ASN A N 1
ATOM 685 C CA . ASN A 1 82 ? 8.310 -11.927 -6.178 1.00 96.75 82 ASN A CA 1
ATOM 686 C C . ASN A 1 82 ? 6.959 -11.677 -5.482 1.00 96.75 82 ASN A C 1
ATOM 688 O O . ASN A 1 82 ? 5.911 -11.975 -6.042 1.00 96.75 82 ASN A O 1
ATOM 692 N N . THR A 1 83 ? 6.954 -11.180 -4.243 1.00 96.75 83 THR A N 1
ATOM 693 C CA . THR A 1 83 ? 5.724 -10.937 -3.473 1.00 96.75 83 THR A CA 1
ATOM 694 C C . THR A 1 83 ? 5.611 -9.457 -3.149 1.00 96.75 83 THR A C 1
ATOM 696 O O . THR A 1 83 ? 6.545 -8.886 -2.592 1.00 96.75 83 THR A O 1
ATOM 699 N N . LEU A 1 84 ? 4.478 -8.846 -3.511 1.00 97.00 84 LEU A N 1
ATOM 700 C CA . LEU A 1 84 ? 4.111 -7.492 -3.099 1.00 97.00 84 LEU A CA 1
ATOM 701 C C . LEU A 1 84 ? 3.365 -7.562 -1.767 1.00 97.00 84 LEU A C 1
ATOM 703 O O . LEU A 1 84 ? 2.340 -8.237 -1.659 1.00 97.00 84 LEU A O 1
ATOM 707 N N . GLU A 1 85 ? 3.848 -6.838 -0.772 1.00 95.94 85 GLU A N 1
ATOM 708 C CA . GLU A 1 85 ? 3.287 -6.816 0.571 1.00 95.94 85 GLU A CA 1
ATOM 709 C C . GLU A 1 85 ? 2.947 -5.402 0.984 1.00 95.94 85 GLU A C 1
ATOM 711 O O . GLU A 1 85 ? 3.730 -4.472 0.789 1.00 95.94 85 GLU A O 1
ATOM 716 N N . PHE A 1 86 ? 1.770 -5.242 1.574 1.00 96.00 86 PHE A N 1
ATOM 717 C CA . PHE A 1 86 ? 1.330 -3.965 2.094 1.00 96.00 86 PHE A CA 1
ATOM 718 C C . PHE A 1 86 ? 1.514 -3.949 3.599 1.00 96.00 86 PHE A C 1
ATOM 720 O O . PHE A 1 86 ? 1.032 -4.826 4.312 1.00 96.00 86 PHE A O 1
ATOM 727 N N . SER A 1 87 ? 2.203 -2.919 4.084 1.00 95.19 87 SER A N 1
ATOM 728 C CA . SER A 1 87 ? 2.370 -2.708 5.515 1.00 95.19 87 SER A CA 1
ATOM 729 C C . SER A 1 87 ? 1.003 -2.497 6.162 1.00 95.19 87 SER A C 1
ATOM 731 O O . SER A 1 87 ? 0.142 -1.822 5.606 1.00 95.19 87 SER A O 1
ATOM 733 N N . THR A 1 88 ? 0.804 -3.036 7.359 1.00 95.25 88 THR A N 1
ATOM 734 C CA . THR A 1 88 ? -0.421 -2.782 8.126 1.00 95.25 88 THR A CA 1
ATOM 735 C C . THR A 1 88 ? -0.645 -1.271 8.344 1.00 95.25 88 THR A C 1
ATOM 737 O O . THR A 1 88 ? 0.313 -0.561 8.660 1.00 95.25 88 THR A O 1
ATOM 740 N N . PRO A 1 89 ? -1.870 -0.725 8.217 1.00 96.31 89 PRO A N 1
ATOM 741 C CA . PRO A 1 89 ? -2.107 0.696 8.465 1.00 96.31 89 PRO A CA 1
ATOM 742 C C . PRO A 1 89 ? -1.928 1.056 9.939 1.00 96.31 89 PRO A C 1
ATOM 744 O O . PRO A 1 89 ? -1.226 2.004 10.265 1.00 96.31 89 PRO A O 1
ATOM 747 N N . CYS A 1 90 ? -2.526 0.273 10.836 1.00 95.88 90 CYS A N 1
ATOM 748 C CA . CYS A 1 90 ? -2.684 0.574 12.261 1.00 95.88 90 CYS A CA 1
ATOM 749 C C . CYS A 1 90 ? -2.260 -0.581 13.180 1.00 95.88 90 CYS A C 1
ATOM 751 O O . CYS A 1 90 ? -2.664 -0.633 14.346 1.00 95.88 90 CYS A O 1
ATOM 753 N N . GLY A 1 91 ? -1.476 -1.535 12.671 1.00 92.12 91 GLY A N 1
ATOM 754 C CA . GLY A 1 91 ? -0.732 -2.474 13.509 1.00 92.12 91 GLY A CA 1
ATOM 755 C C . GLY A 1 91 ? 0.428 -1.790 14.249 1.00 92.12 91 GLY A C 1
ATOM 756 O O . GLY A 1 91 ? 0.624 -0.581 14.160 1.00 92.12 91 GLY A O 1
ATOM 757 N N . GLY A 1 92 ? 1.226 -2.555 15.000 1.00 88.75 92 GLY A N 1
ATOM 758 C CA . GLY A 1 92 ? 2.181 -1.995 15.974 1.00 88.75 92 GLY A CA 1
ATOM 759 C C . GLY A 1 92 ? 3.204 -0.982 15.430 1.00 88.75 92 GLY A C 1
ATOM 760 O O . GLY A 1 92 ? 3.654 -0.119 16.178 1.00 88.75 92 GLY A O 1
ATOM 761 N N . LYS A 1 93 ? 3.569 -1.070 14.145 1.00 89.12 93 LYS A N 1
ATOM 762 C CA . LYS A 1 93 ? 4.396 -0.079 13.429 1.00 89.12 93 LYS A CA 1
ATOM 763 C C . LYS A 1 93 ? 3.747 0.322 12.104 1.00 89.12 93 LYS A C 1
ATOM 765 O O . LYS A 1 93 ? 4.433 0.428 11.089 1.00 89.12 93 LYS A O 1
ATOM 770 N N . GLY A 1 94 ? 2.423 0.426 12.111 1.00 94.06 94 GLY A N 1
ATOM 771 C CA . GLY A 1 94 ? 1.674 0.723 10.908 1.00 94.06 94 GLY A CA 1
ATOM 772 C C . GLY A 1 94 ? 1.984 2.105 10.340 1.00 94.06 94 GLY A C 1
ATOM 773 O O . GLY A 1 94 ? 2.551 2.963 11.019 1.00 94.06 94 GLY A O 1
ATOM 774 N N . PHE A 1 95 ? 1.662 2.300 9.065 1.00 94.94 95 PHE A N 1
ATOM 775 C CA . PHE A 1 95 ? 2.001 3.531 8.348 1.00 94.94 95 PHE A CA 1
ATOM 776 C C . PHE A 1 95 ? 1.014 4.682 8.603 1.00 94.94 95 PHE A C 1
ATOM 778 O O . PHE A 1 95 ? 1.309 5.831 8.265 1.00 94.94 95 PHE A O 1
ATOM 785 N N . ALA A 1 96 ? -0.168 4.389 9.148 1.00 94.81 96 ALA A N 1
ATOM 786 C CA . ALA A 1 96 ? -1.203 5.371 9.420 1.00 94.81 96 ALA A CA 1
ATOM 787 C C . ALA A 1 96 ? -1.021 5.987 10.818 1.00 94.81 96 ALA A C 1
ATOM 789 O O . ALA A 1 96 ? -0.591 5.316 11.757 1.00 94.81 96 ALA A O 1
ATOM 790 N N . PRO A 1 97 ? -1.357 7.272 10.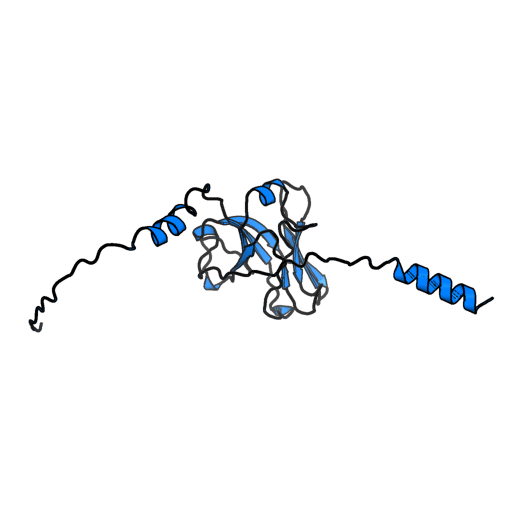993 1.00 92.25 97 PRO A N 1
ATOM 791 C CA . PRO A 1 97 ? -1.220 7.952 12.270 1.00 92.25 97 PRO A CA 1
ATOM 792 C C . PRO A 1 97 ? -2.333 7.543 13.235 1.00 92.25 97 PRO A C 1
ATOM 794 O O . PRO A 1 97 ? -3.446 7.208 12.828 1.00 92.25 97 PRO A O 1
ATOM 797 N N . ASP A 1 98 ? -2.086 7.724 14.532 1.00 92.12 98 ASP A N 1
ATOM 798 C CA . ASP A 1 98 ? -3.057 7.391 15.582 1.00 92.12 98 ASP A CA 1
ATOM 799 C C . ASP A 1 98 ? -4.441 8.018 15.350 1.00 92.12 98 ASP A C 1
ATOM 801 O O . ASP A 1 98 ? -5.468 7.389 15.603 1.00 92.12 98 ASP A O 1
ATOM 805 N N . HIS A 1 99 ? -4.504 9.260 14.860 1.00 91.94 99 HIS A N 1
ATOM 806 C CA . HIS A 1 99 ? -5.785 9.932 14.625 1.00 91.94 99 HIS A CA 1
ATOM 807 C C . HIS A 1 99 ? -6.598 9.292 13.491 1.00 91.94 99 HIS A C 1
ATOM 809 O O . HIS A 1 99 ? -7.822 9.217 13.605 1.00 91.94 99 HIS A O 1
ATOM 815 N N . ASP A 1 100 ? -5.941 8.786 12.446 1.00 93.19 100 ASP A N 1
ATOM 816 C CA . ASP A 1 100 ? -6.598 8.044 11.370 1.00 93.19 100 ASP A CA 1
ATOM 817 C C . ASP A 1 100 ? -6.958 6.636 11.841 1.00 93.19 100 ASP A C 1
ATOM 819 O O . ASP A 1 100 ? -8.073 6.174 11.606 1.00 93.19 100 ASP A O 1
ATOM 823 N N . CYS A 1 101 ? -6.084 5.994 12.617 1.00 94.50 101 CYS A N 1
ATOM 824 C CA . CYS A 1 101 ? -6.336 4.681 13.205 1.00 94.50 101 CYS A CA 1
ATOM 825 C C . CYS A 1 101 ? -7.510 4.650 14.185 1.00 94.50 101 CYS A C 1
ATOM 827 O O . CYS A 1 101 ? -8.182 3.625 14.328 1.00 94.50 101 CYS A O 1
ATOM 829 N N . ASN A 1 102 ? -7.794 5.768 14.846 1.00 93.00 102 ASN A N 1
ATOM 830 C CA . ASN A 1 102 ? -8.963 5.917 15.709 1.00 93.00 102 ASN A CA 1
ATOM 831 C C . ASN A 1 102 ? -10.254 6.221 14.935 1.00 93.00 102 ASN A C 1
ATOM 833 O O . ASN A 1 102 ? -11.336 6.137 15.514 1.00 93.00 102 ASN A O 1
ATOM 837 N N . LYS A 1 103 ? -10.153 6.600 13.657 1.00 93.31 103 LYS A N 1
ATOM 838 C CA . LYS A 1 103 ? -11.273 7.117 12.866 1.00 93.31 103 LYS A CA 1
ATOM 839 C C . LYS A 1 103 ? -11.702 6.196 11.726 1.00 93.31 103 LYS A C 1
ATOM 841 O O . LYS A 1 103 ? -12.888 6.157 11.411 1.00 93.31 103 LYS A O 1
ATOM 846 N N . TYR A 1 104 ? -10.768 5.487 11.102 1.00 94.12 104 TYR A N 1
ATOM 847 C CA . TYR A 1 104 ? -11.016 4.692 9.904 1.00 94.12 104 TYR A CA 1
ATOM 848 C C . TYR A 1 104 ? -10.712 3.221 10.168 1.00 94.12 104 TYR A C 1
ATOM 850 O O . TYR A 1 104 ? -9.626 2.881 10.631 1.00 94.12 104 TYR A O 1
ATOM 858 N N . GLU A 1 105 ? -11.683 2.360 9.869 1.00 94.00 105 GLU A N 1
ATOM 859 C CA . GLU A 1 105 ? -11.553 0.903 10.011 1.00 94.00 105 GLU A CA 1
ATOM 860 C C . GLU A 1 105 ? -11.149 0.227 8.702 1.00 94.00 105 GLU A C 1
ATOM 862 O O . GLU A 1 105 ? -10.361 -0.711 8.726 1.00 94.00 105 GLU A O 1
ATOM 867 N N . ASP A 1 106 ? -11.636 0.732 7.567 1.00 95.38 106 ASP A N 1
ATOM 868 C CA . ASP A 1 106 ? -11.472 0.090 6.264 1.00 95.38 106 ASP A CA 1
ATOM 869 C C . ASP A 1 106 ? -10.509 0.899 5.379 1.00 95.38 106 ASP A C 1
ATOM 871 O O . ASP A 1 106 ? -10.632 2.125 5.244 1.00 95.38 106 ASP A O 1
ATOM 875 N N . TRP A 1 107 ? -9.585 0.191 4.736 1.00 96.69 107 TRP A N 1
ATOM 876 C CA . TRP A 1 107 ? -8.561 0.726 3.841 1.00 96.69 107 TRP A CA 1
ATOM 877 C C . TRP A 1 107 ? -8.671 0.061 2.470 1.00 96.69 107 TRP A C 1
ATOM 879 O O . TRP A 1 107 ? -9.043 -1.106 2.393 1.00 96.69 107 TRP A O 1
ATOM 889 N N . ALA A 1 108 ? -8.355 0.792 1.401 1.00 96.56 108 ALA A N 1
ATOM 890 C CA . ALA A 1 108 ? -8.224 0.237 0.054 1.00 96.56 108 ALA A CA 1
ATOM 891 C C . ALA A 1 108 ? -6.789 0.378 -0.440 1.00 96.56 108 ALA A C 1
ATOM 893 O O . ALA A 1 108 ? -6.161 1.424 -0.256 1.00 96.56 108 ALA A O 1
ATOM 894 N N . LEU A 1 109 ? -6.313 -0.656 -1.116 1.00 96.19 109 LEU A N 1
ATOM 895 C CA . LEU A 1 109 ? -4.979 -0.742 -1.685 1.00 96.19 109 LEU A CA 1
ATOM 896 C C . LEU A 1 109 ? -5.109 -1.089 -3.159 1.00 96.19 109 LEU A C 1
ATOM 898 O O . LEU A 1 109 ? -5.654 -2.139 -3.493 1.00 96.19 109 LEU A O 1
ATOM 902 N N . CYS A 1 110 ? -4.633 -0.207 -4.031 1.00 96.56 110 CYS A N 1
ATOM 903 C CA . CYS A 1 110 ? -4.735 -0.373 -5.474 1.00 96.56 110 CYS A CA 1
ATOM 904 C C . CYS A 1 110 ? -3.348 -0.441 -6.112 1.00 96.56 110 CYS A C 1
ATOM 906 O O . CYS A 1 110 ? -2.456 0.329 -5.758 1.00 96.56 110 CYS A O 1
ATOM 908 N N . ASN A 1 111 ? -3.174 -1.323 -7.094 1.00 95.19 111 ASN A N 1
ATOM 909 C CA . ASN A 1 111 ? -1.918 -1.493 -7.840 1.00 95.19 111 ASN A CA 1
ATOM 910 C C . ASN A 1 111 ? -1.691 -0.443 -8.953 1.00 95.19 111 ASN A C 1
ATOM 912 O O . ASN A 1 111 ? -0.805 -0.601 -9.784 1.00 95.19 111 ASN A O 1
ATOM 916 N N . ALA A 1 112 ? -2.522 0.593 -9.025 1.00 95.56 112 ALA A N 1
ATOM 917 C CA . ALA A 1 112 ? -2.403 1.717 -9.946 1.00 95.56 112 ALA A CA 1
ATOM 918 C C . ALA A 1 112 ? -3.307 2.860 -9.460 1.00 95.56 112 ALA A C 1
ATOM 920 O O . ALA A 1 112 ? -4.028 2.711 -8.471 1.00 95.56 112 ALA A O 1
ATOM 921 N N . ALA A 1 113 ? -3.271 4.004 -10.153 1.00 96.50 113 ALA A N 1
ATOM 922 C CA . ALA A 1 113 ? -4.132 5.142 -9.833 1.00 96.50 113 ALA A CA 1
ATOM 923 C C . ALA A 1 113 ? -5.601 4.736 -9.986 1.00 96.50 113 ALA A C 1
ATOM 925 O O . ALA A 1 113 ? -5.978 4.195 -11.025 1.00 96.50 113 ALA A O 1
ATOM 926 N N . ALA A 1 114 ? -6.411 5.005 -8.962 1.00 96.44 114 ALA A N 1
ATOM 927 C CA . ALA A 1 114 ? -7.783 4.505 -8.879 1.00 96.44 114 ALA A CA 1
ATOM 928 C C . ALA A 1 114 ? -8.810 5.613 -8.594 1.00 96.44 114 ALA A C 1
ATOM 930 O O . ALA A 1 114 ? -9.860 5.369 -7.994 1.00 96.44 114 ALA A O 1
ATOM 931 N N . ASP A 1 115 ? -8.525 6.854 -8.996 1.00 94.81 115 ASP A N 1
ATOM 932 C CA . ASP A 1 115 ? -9.516 7.929 -8.918 1.00 94.81 115 ASP A CA 1
ATOM 933 C C . ASP A 1 115 ? -10.705 7.689 -9.868 1.00 94.81 115 ASP A C 1
ATOM 935 O O . ASP A 1 115 ? -10.641 6.871 -10.787 1.00 94.81 115 ASP A O 1
ATOM 939 N N . ALA A 1 116 ? -11.811 8.403 -9.643 1.00 94.44 116 ALA A N 1
ATOM 940 C CA . ALA A 1 116 ? -13.064 8.187 -10.369 1.00 94.44 116 ALA A CA 1
ATOM 941 C C . ALA A 1 116 ? -12.983 8.450 -11.886 1.00 94.44 116 ALA A C 1
ATOM 943 O O . ALA A 1 116 ? -13.935 8.146 -12.605 1.00 94.44 116 ALA A O 1
ATOM 944 N N . THR A 1 117 ? -11.893 9.042 -12.384 1.00 95.50 117 THR A N 1
ATOM 945 C CA . THR A 1 117 ? -11.699 9.320 -13.814 1.00 95.50 117 THR A CA 1
ATOM 946 C C . THR A 1 117 ? -10.960 8.202 -14.549 1.00 95.50 117 THR A C 1
ATOM 948 O O . THR A 1 117 ? -10.957 8.181 -15.782 1.00 95.50 117 THR A O 1
ATOM 951 N N . ILE A 1 118 ? -10.357 7.261 -13.818 1.00 95.12 118 ILE A N 1
ATOM 952 C CA . ILE A 1 118 ? -9.620 6.132 -14.384 1.00 95.12 118 ILE A CA 1
ATOM 953 C C . ILE A 1 118 ? -10.577 4.975 -14.687 1.00 95.12 118 ILE A C 1
ATOM 955 O O . ILE A 1 118 ? -11.463 4.657 -13.896 1.00 95.12 118 ILE A O 1
ATOM 959 N N . ASN A 1 119 ? -10.387 4.323 -15.840 1.00 94.38 119 ASN A N 1
ATOM 960 C CA . ASN A 1 119 ? -11.127 3.106 -16.182 1.00 94.38 119 ASN A CA 1
ATOM 961 C C . ASN A 1 119 ? -10.817 1.998 -15.145 1.00 94.38 119 ASN A C 1
ATOM 963 O O . ASN A 1 119 ? -9.636 1.674 -14.992 1.00 94.38 119 ASN A O 1
ATOM 967 N N . PRO A 1 120 ? -11.830 1.394 -14.489 1.00 94.12 120 PRO A N 1
ATOM 968 C CA . PRO A 1 120 ? -11.639 0.307 -13.529 1.00 94.12 120 PRO A CA 1
ATOM 969 C C . PRO A 1 120 ? -10.831 -0.891 -14.031 1.00 94.12 120 PRO A C 1
ATOM 971 O O . PRO A 1 120 ? -10.127 -1.506 -13.244 1.00 94.12 120 PRO A O 1
ATOM 974 N N . ASP A 1 121 ? -10.816 -1.172 -15.336 1.00 94.31 121 ASP A N 1
ATOM 975 C CA . ASP A 1 121 ? -10.004 -2.256 -15.916 1.00 94.31 121 ASP A CA 1
ATOM 976 C C . ASP A 1 121 ? -8.483 -1.993 -15.842 1.00 94.31 121 ASP A C 1
ATOM 978 O O . ASP A 1 121 ? -7.671 -2.828 -16.243 1.00 94.31 121 ASP A O 1
ATOM 982 N N . ARG A 1 122 ? -8.068 -0.794 -15.410 1.00 94.00 122 ARG A N 1
ATOM 983 C CA . ARG A 1 122 ? -6.663 -0.352 -15.353 1.00 94.00 122 ARG A CA 1
ATOM 984 C C . ARG A 1 122 ? -6.055 -0.470 -13.961 1.00 94.00 122 ARG A C 1
ATOM 986 O O . ARG A 1 122 ? -4.863 -0.204 -13.819 1.00 94.00 122 ARG A O 1
ATOM 993 N N . PHE A 1 123 ? -6.850 -0.833 -12.961 1.00 94.94 123 PHE A N 1
ATOM 994 C CA . PHE A 1 123 ? -6.392 -1.030 -11.597 1.00 94.94 123 PHE A CA 1
ATOM 995 C C . PHE A 1 123 ? -7.108 -2.220 -10.960 1.00 94.94 123 PHE A C 1
ATOM 997 O O . PHE A 1 123 ? -8.201 -2.619 -11.339 1.00 94.94 123 PHE A O 1
ATOM 1004 N N . THR A 1 124 ? -6.487 -2.790 -9.945 1.00 94.38 124 THR A N 1
ATOM 1005 C CA . THR A 1 124 ? -7.092 -3.775 -9.061 1.00 94.38 124 THR A CA 1
ATOM 1006 C C . THR A 1 124 ? -6.936 -3.249 -7.653 1.00 94.38 124 THR A C 1
ATOM 1008 O O . THR A 1 124 ? -5.814 -3.005 -7.206 1.00 94.38 124 THR A O 1
ATOM 1011 N N . CYS A 1 125 ? -8.064 -3.055 -6.978 1.00 95.38 125 CYS A N 1
ATOM 1012 C CA . CYS A 1 125 ? -8.101 -2.628 -5.591 1.00 95.38 125 CYS A CA 1
ATOM 1013 C C . CYS A 1 125 ? -8.549 -3.785 -4.705 1.00 95.38 125 CYS A C 1
ATOM 1015 O O . CYS A 1 125 ? -9.466 -4.530 -5.052 1.00 95.38 125 CYS A O 1
ATOM 1017 N N . ARG A 1 126 ? -7.928 -3.899 -3.537 1.00 94.81 126 ARG A N 1
ATOM 1018 C CA . ARG A 1 126 ? -8.346 -4.808 -2.473 1.00 94.81 126 ARG A CA 1
ATOM 1019 C C . ARG A 1 126 ? -8.597 -4.005 -1.208 1.00 94.81 126 ARG A C 1
ATOM 1021 O O . ARG A 1 126 ? -7.924 -3.002 -0.956 1.00 94.81 126 ARG A O 1
ATOM 1028 N N . MET A 1 127 ? -9.578 -4.433 -0.434 1.00 95.00 127 MET A N 1
ATOM 1029 C CA . MET A 1 127 ? -9.998 -3.778 0.795 1.00 95.00 127 MET A CA 1
ATOM 1030 C C . MET A 1 127 ? -9.499 -4.585 1.983 1.00 95.00 127 MET A C 1
ATOM 1032 O O . MET A 1 127 ? -9.598 -5.806 1.975 1.00 95.00 127 MET A O 1
ATOM 1036 N N . MET A 1 128 ? -8.975 -3.925 3.005 1.00 95.00 128 MET A N 1
ATOM 1037 C CA . MET A 1 128 ? -8.528 -4.598 4.222 1.00 95.00 128 MET A CA 1
ATOM 1038 C C . MET A 1 128 ? -8.893 -3.794 5.461 1.00 95.00 128 MET A C 1
ATOM 1040 O O . MET A 1 128 ? -9.086 -2.572 5.405 1.00 95.00 128 MET A O 1
ATOM 1044 N N . HIS A 1 129 ? -8.962 -4.478 6.598 1.00 95.69 129 HIS A N 1
ATOM 1045 C CA . HIS A 1 129 ? -9.170 -3.813 7.872 1.00 95.69 129 HIS A CA 1
ATOM 1046 C C . HIS A 1 129 ? -7.882 -3.115 8.331 1.00 95.69 129 HIS A C 1
ATOM 1048 O O . HIS A 1 129 ? -6.769 -3.537 8.022 1.00 95.69 129 HIS A O 1
ATOM 1054 N N . LYS A 1 130 ? -7.998 -2.061 9.143 1.00 95.50 130 LYS A N 1
ATOM 1055 C CA . LYS A 1 130 ? -6.872 -1.210 9.565 1.00 95.50 130 LYS A CA 1
ATOM 1056 C C . LYS A 1 130 ? -5.740 -1.945 10.283 1.00 95.50 130 LYS A C 1
ATOM 1058 O O . LYS A 1 130 ? -4.670 -1.379 10.445 1.00 95.50 130 LYS A O 1
ATOM 1063 N N . LYS A 1 131 ? -5.979 -3.152 10.792 1.00 95.38 131 LYS A N 1
ATOM 1064 C CA . LYS A 1 131 ? -4.971 -3.952 11.504 1.00 9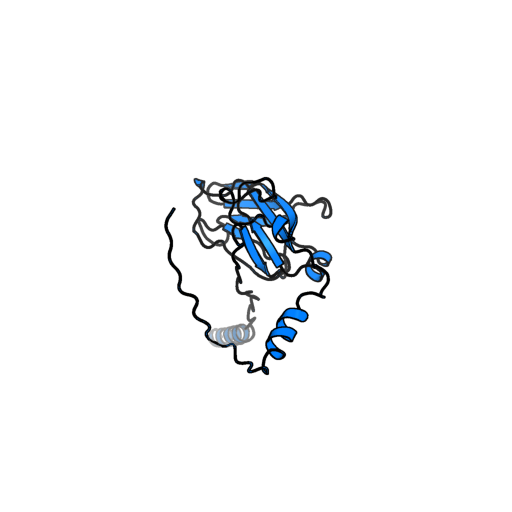5.38 131 LYS A CA 1
ATOM 1065 C C . LYS A 1 131 ? -4.466 -5.135 10.695 1.00 95.38 131 LYS A C 1
ATOM 1067 O O . LYS A 1 131 ? -3.562 -5.815 11.164 1.00 95.38 131 LYS A O 1
ATOM 1072 N N . ASP A 1 132 ? -5.039 -5.372 9.525 1.00 93.81 132 ASP A N 1
ATOM 1073 C CA . ASP A 1 132 ? -4.627 -6.484 8.691 1.00 93.81 132 ASP A CA 1
ATOM 1074 C C . ASP A 1 132 ? -3.201 -6.258 8.198 1.00 93.81 132 ASP A C 1
ATOM 1076 O O . ASP A 1 132 ? -2.737 -5.120 8.061 1.00 93.81 132 ASP A O 1
ATOM 1080 N N . ASP A 1 133 ? -2.508 -7.368 7.989 1.00 88.75 133 ASP A N 1
ATOM 1081 C CA . ASP A 1 133 ? -1.178 -7.430 7.407 1.00 88.75 133 ASP A CA 1
ATOM 1082 C C . ASP A 1 133 ? -1.275 -8.377 6.216 1.00 88.75 133 ASP A C 1
ATOM 1084 O O . ASP A 1 133 ? -1.540 -9.574 6.370 1.00 88.75 133 ASP A O 1
ATOM 1088 N N . CYS A 1 134 ? -1.223 -7.807 5.018 1.00 91.69 134 CYS A N 1
ATOM 1089 C CA . CYS A 1 134 ? -1.728 -8.459 3.826 1.00 91.69 134 CYS A CA 1
ATOM 1090 C C . CYS A 1 134 ? -0.678 -8.501 2.718 1.00 91.69 134 CYS A C 1
ATOM 1092 O O . CYS A 1 134 ? -0.204 -7.476 2.225 1.00 91.69 134 CYS A O 1
ATOM 1094 N N . GLN A 1 135 ? -0.394 -9.719 2.261 1.00 92.69 135 GLN A N 1
ATOM 1095 C CA . GLN A 1 135 ? 0.324 -9.964 1.015 1.00 92.69 135 GLN A CA 1
ATOM 1096 C C . GLN A 1 135 ? -0.653 -9.954 -0.165 1.00 92.69 135 GLN A C 1
ATOM 1098 O O . GLN A 1 135 ? -1.787 -10.440 -0.060 1.00 92.69 135 GLN A O 1
ATOM 1103 N N . TRP A 1 136 ? -0.214 -9.435 -1.307 1.00 90.50 136 TRP A N 1
ATOM 1104 C CA . TRP A 1 136 ? -0.924 -9.629 -2.564 1.00 90.50 136 TRP A CA 1
ATOM 1105 C C . TRP A 1 136 ? -0.870 -11.117 -2.948 1.00 90.50 136 TRP A C 1
ATOM 1107 O O . TRP A 1 136 ? 0.120 -11.799 -2.693 1.00 90.50 136 TRP A O 1
ATOM 1117 N N . PHE A 1 137 ? -1.961 -11.656 -3.495 1.00 81.38 137 PHE A N 1
ATOM 1118 C CA . PHE A 1 137 ? -2.124 -13.110 -3.641 1.00 81.38 137 PHE A CA 1
ATOM 1119 C C . PHE A 1 137 ? -1.206 -13.751 -4.683 1.00 81.38 137 PHE A C 1
ATOM 1121 O O . PHE A 1 137 ? -0.885 -14.935 -4.580 1.00 81.38 137 PHE A O 1
ATOM 1128 N N . GLU A 1 138 ? -0.827 -12.985 -5.696 1.00 86.44 138 GLU A N 1
ATOM 1129 C CA . GLU A 1 138 ? -0.088 -13.477 -6.849 1.00 86.44 138 GLU A CA 1
ATOM 1130 C C . GLU A 1 138 ? 1.398 -13.182 -6.679 1.00 86.44 138 GLU A C 1
ATOM 1132 O O . GLU A 1 138 ? 1.782 -12.128 -6.167 1.00 86.44 138 GLU A O 1
ATOM 1137 N N . SER A 1 139 ? 2.237 -14.124 -7.110 1.00 93.50 139 SER A N 1
ATOM 1138 C CA . SER A 1 139 ? 3.646 -13.824 -7.317 1.00 93.50 139 SER A CA 1
ATOM 1139 C C . SER A 1 139 ? 3.762 -12.924 -8.541 1.00 93.50 139 SER A C 1
ATOM 1141 O O . SER A 1 139 ? 3.331 -13.308 -9.622 1.00 93.50 139 SER A O 1
ATOM 1143 N N . ILE A 1 140 ? 4.328 -11.740 -8.344 1.00 94.38 140 ILE A N 1
ATOM 1144 C CA . ILE A 1 140 ? 4.474 -10.688 -9.347 1.00 94.38 140 ILE A CA 1
ATOM 1145 C C . ILE A 1 140 ? 5.946 -10.653 -9.742 1.00 94.38 140 ILE A C 1
ATOM 1147 O O . ILE A 1 140 ? 6.793 -10.396 -8.881 1.00 94.38 140 ILE A O 1
ATOM 1151 N N . GLY A 1 141 ? 6.255 -10.928 -11.011 1.00 96.19 141 GLY A N 1
ATOM 1152 C CA . GLY A 1 141 ? 7.623 -10.831 -11.528 1.00 96.19 141 GLY A CA 1
ATOM 1153 C C . GLY A 1 141 ? 8.138 -9.382 -11.547 1.00 96.19 141 GLY A C 1
ATOM 1154 O O . GLY A 1 141 ? 7.329 -8.453 -11.511 1.00 96.19 141 GLY A O 1
ATOM 1155 N N . PRO A 1 142 ? 9.463 -9.148 -11.633 1.00 96.62 142 PRO A N 1
ATOM 1156 C CA . PRO A 1 142 ? 10.046 -7.800 -11.680 1.00 96.62 142 PRO A CA 1
ATOM 1157 C C . PRO A 1 142 ? 9.408 -6.876 -12.736 1.00 96.62 142 PRO A C 1
ATOM 1159 O O . PRO A 1 142 ? 9.261 -5.676 -12.517 1.00 96.62 142 PRO A O 1
ATOM 1162 N N . GLU A 1 143 ? 9.015 -7.431 -13.882 1.00 96.62 143 GLU A N 1
ATOM 1163 C CA . GLU A 1 143 ? 8.376 -6.737 -15.003 1.00 96.62 143 GLU A CA 1
ATOM 1164 C C . GLU A 1 143 ? 6.891 -6.405 -14.786 1.00 96.62 143 GLU A C 1
ATOM 1166 O O . GLU A 1 143 ? 6.345 -5.553 -15.486 1.00 96.62 143 GLU A O 1
ATOM 1171 N N . GLU A 1 144 ? 6.250 -7.051 -13.813 1.00 96.25 144 GLU A N 1
ATOM 1172 C CA . GLU A 1 144 ? 4.844 -6.858 -13.445 1.00 96.25 144 GLU A CA 1
ATOM 1173 C C . GLU A 1 144 ? 4.692 -5.991 -12.186 1.00 96.25 144 GLU A C 1
ATOM 1175 O O . GLU A 1 144 ? 3.573 -5.630 -11.813 1.00 96.25 144 GLU A O 1
ATOM 1180 N N . VAL A 1 145 ? 5.807 -5.635 -11.530 1.00 97.19 145 VAL A N 1
ATOM 1181 C CA . VAL A 1 145 ? 5.815 -4.775 -10.344 1.00 97.19 145 VAL A CA 1
ATOM 1182 C C . VAL A 1 145 ? 5.141 -3.442 -10.679 1.00 97.19 145 VAL A C 1
ATOM 1184 O O . VAL A 1 145 ? 5.604 -2.719 -11.570 1.00 97.19 145 VAL A O 1
ATOM 1187 N N . PRO A 1 146 ? 4.064 -3.072 -9.961 1.00 97.00 146 PRO A N 1
ATOM 1188 C CA . PRO A 1 146 ? 3.366 -1.826 -10.215 1.00 97.00 146 PRO A CA 1
ATOM 1189 C C . PRO A 1 146 ? 4.304 -0.617 -10.144 1.00 97.00 146 PRO A C 1
ATOM 1191 O O . PRO A 1 146 ? 5.053 -0.490 -9.171 1.00 97.00 146 PRO A O 1
ATOM 1194 N N . PRO A 1 147 ? 4.245 0.331 -11.098 1.00 97.69 147 PRO A N 1
ATOM 1195 C CA . PRO A 1 147 ? 5.073 1.537 -11.038 1.00 97.69 147 PRO A CA 1
ATOM 1196 C C . PRO A 1 147 ? 4.711 2.438 -9.846 1.00 97.69 147 PRO A C 1
ATOM 1198 O O . PRO A 1 147 ? 5.474 3.333 -9.481 1.00 97.69 147 PRO A O 1
ATOM 1201 N N . ALA A 1 148 ? 3.536 2.229 -9.255 1.00 97.88 148 ALA A N 1
ATOM 1202 C CA . ALA A 1 148 ? 3.055 2.905 -8.066 1.00 97.88 148 ALA A CA 1
ATOM 1203 C C . ALA A 1 148 ? 1.860 2.147 -7.474 1.00 97.88 148 ALA A C 1
ATOM 1205 O O . ALA A 1 148 ? 1.222 1.352 -8.165 1.00 97.88 148 ALA A O 1
ATOM 1206 N N . VAL A 1 149 ? 1.526 2.458 -6.225 1.00 97.69 149 VAL A N 1
ATOM 1207 C CA . VAL A 1 149 ? 0.296 2.016 -5.559 1.00 97.69 149 VAL A CA 1
ATOM 1208 C C . VAL A 1 149 ? -0.503 3.221 -5.061 1.00 97.69 149 VAL A C 1
ATOM 1210 O O . VAL A 1 149 ? 0.063 4.270 -4.736 1.00 97.69 149 VAL A O 1
ATOM 1213 N N . ASP A 1 150 ? -1.824 3.072 -5.007 1.00 97.44 150 ASP A N 1
ATOM 1214 C CA . ASP A 1 150 ? -2.758 4.102 -4.545 1.00 97.44 150 ASP A CA 1
ATOM 1215 C C . ASP A 1 150 ? -3.470 3.623 -3.277 1.00 97.44 150 ASP A C 1
ATOM 1217 O O . ASP A 1 150 ? -4.088 2.554 -3.261 1.00 97.44 150 ASP A O 1
ATOM 1221 N N . ILE A 1 151 ? -3.358 4.399 -2.201 1.00 97.25 151 ILE A N 1
ATOM 1222 C CA . ILE A 1 151 ? -3.831 4.038 -0.863 1.00 97.25 151 ILE A CA 1
ATOM 1223 C C . ILE A 1 151 ? -5.032 4.906 -0.518 1.00 97.25 151 ILE A C 1
ATOM 1225 O O . ILE A 1 151 ? -4.976 6.133 -0.639 1.00 97.25 151 ILE A O 1
ATOM 1229 N N . TRP A 1 152 ? -6.107 4.291 -0.033 1.00 97.12 152 TRP A N 1
ATOM 1230 C CA . TRP A 1 152 ? -7.359 4.975 0.274 1.00 97.12 152 TRP A CA 1
ATOM 1231 C C . TRP A 1 152 ? -7.901 4.596 1.653 1.00 97.12 152 TRP A C 1
ATOM 1233 O O . TRP A 1 152 ? -7.716 3.478 2.125 1.00 97.12 152 TRP A O 1
ATOM 1243 N N . ILE A 1 153 ? -8.636 5.519 2.272 1.00 96.06 153 ILE A N 1
ATOM 1244 C CA . ILE A 1 153 ? -9.317 5.343 3.563 1.00 96.06 153 ILE A CA 1
ATOM 1245 C C . ILE A 1 153 ? -10.820 5.538 3.401 1.00 96.06 153 ILE A C 1
ATOM 1247 O O . ILE A 1 153 ? -11.265 6.498 2.763 1.00 96.06 153 ILE A O 1
ATOM 1251 N N . LYS A 1 154 ? -11.627 4.650 3.982 1.00 95.19 154 LYS A N 1
ATOM 1252 C CA . LYS A 1 154 ? -13.087 4.755 3.895 1.00 95.19 154 LYS A CA 1
ATOM 1253 C C . LYS A 1 154 ? -13.585 5.871 4.796 1.00 95.19 154 LYS A C 1
ATOM 1255 O O . LYS A 1 154 ? -13.345 5.841 6.000 1.00 95.19 154 LYS A O 1
ATOM 1260 N N . LYS A 1 155 ? -14.321 6.848 4.258 1.00 91.06 155 LYS A N 1
ATOM 1261 C CA . LYS A 1 155 ? -14.966 7.854 5.113 1.00 91.06 155 LYS A CA 1
ATOM 1262 C C . LYS A 1 155 ? -15.957 7.157 6.040 1.00 91.06 155 LYS A C 1
ATOM 1264 O O . LYS A 1 155 ? -16.872 6.484 5.569 1.00 91.06 155 LYS A O 1
ATOM 1269 N N . ASP A 1 156 ? -15.836 7.384 7.346 1.0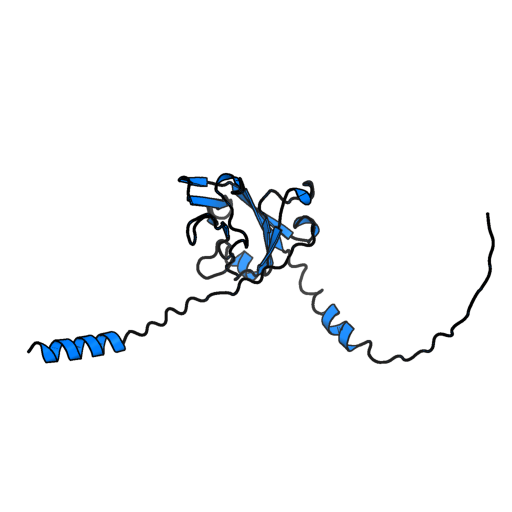0 81.62 156 ASP A N 1
ATOM 1270 C CA . ASP A 1 156 ? -16.940 7.080 8.249 1.00 81.62 156 ASP A CA 1
ATOM 1271 C C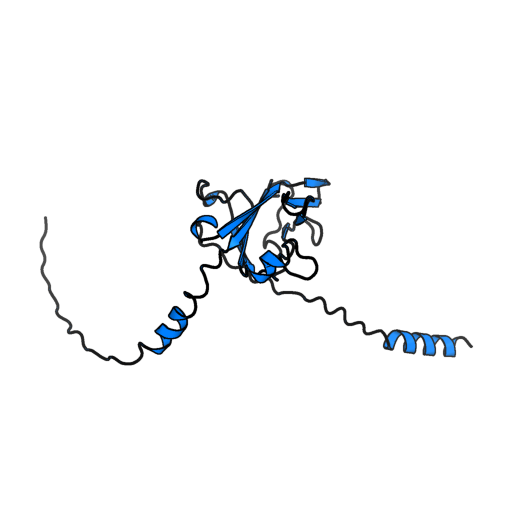 . ASP A 1 156 ? -18.126 7.968 7.845 1.00 81.62 156 ASP A C 1
ATOM 1273 O O . ASP A 1 156 ? -18.095 9.192 8.002 1.00 81.62 156 ASP A O 1
ATOM 1277 N N . LEU A 1 157 ? -19.177 7.354 7.298 1.00 70.69 157 LEU A N 1
ATOM 1278 C CA . LEU A 1 157 ? -20.436 8.031 6.972 1.00 70.69 157 LEU A CA 1
ATOM 1279 C C . LEU A 1 157 ? -21.232 8.411 8.239 1.00 70.69 157 LEU A C 1
ATOM 1281 O O . LEU A 1 157 ? -22.395 8.810 8.160 1.00 70.69 157 LEU A O 1
ATOM 1285 N N . GLY A 1 158 ? -20.608 8.304 9.414 1.00 60.38 158 GLY A N 1
ATOM 1286 C CA . GLY A 1 158 ? -21.110 8.761 10.692 1.00 60.38 158 GLY A CA 1
ATOM 1287 C C . GLY A 1 158 ? -22.073 7.760 11.297 1.00 60.38 158 GLY A C 1
ATOM 1288 O O . GLY A 1 158 ? -23.220 8.125 11.530 1.00 60.38 158 GLY A O 1
ATOM 1289 N N . GLY A 1 159 ? -21.633 6.514 11.523 1.00 53.94 159 GLY A N 1
ATOM 1290 C CA . GLY A 1 159 ? -22.197 5.521 12.464 1.00 53.94 159 GLY A CA 1
ATOM 1291 C C . GLY A 1 159 ? -23.706 5.193 12.437 1.00 53.94 159 GLY A C 1
ATOM 1292 O O . GLY A 1 159 ? -24.155 4.307 13.165 1.00 53.94 159 GLY A O 1
ATOM 1293 N N . LYS A 1 160 ? -24.531 5.866 11.630 1.00 54.00 160 LYS A N 1
ATOM 1294 C CA . LYS A 1 160 ? -25.997 5.750 11.631 1.00 54.00 160 LYS A CA 1
ATOM 1295 C C . LYS A 1 160 ? -26.500 4.655 10.697 1.00 54.00 160 LYS A C 1
ATOM 1297 O O . LYS A 1 160 ? -27.626 4.194 10.881 1.00 54.00 160 LYS A O 1
ATOM 1302 N N . THR A 1 161 ? -25.687 4.207 9.742 1.00 51.66 161 THR A N 1
ATOM 1303 C CA . THR A 1 161 ? -26.151 3.307 8.675 1.00 51.66 161 THR A CA 1
ATOM 1304 C C . THR A 1 161 ? -26.077 1.824 9.066 1.00 51.66 161 THR A C 1
ATOM 1306 O O . THR A 1 161 ? -27.046 1.105 8.838 1.00 51.66 161 THR A O 1
ATOM 1309 N N . ARG A 1 162 ? -25.039 1.360 9.788 1.00 51.62 162 ARG A N 1
ATOM 1310 C CA . ARG A 1 162 ? -24.919 -0.073 10.165 1.00 51.62 162 ARG A CA 1
ATOM 1311 C C . ARG A 1 162 ? -25.958 -0.568 11.185 1.00 51.62 162 ARG A C 1
ATOM 1313 O O . ARG A 1 162 ? -26.183 -1.769 11.280 1.00 51.62 162 ARG A O 1
ATOM 1320 N N . ARG A 1 163 ? -26.641 0.312 11.934 1.00 52.06 163 ARG A N 1
ATOM 1321 C CA . ARG A 1 163 ? -27.709 -0.126 12.861 1.00 52.06 163 ARG A CA 1
ATOM 1322 C C . ARG A 1 163 ? -29.041 -0.442 12.182 1.00 52.06 163 ARG A C 1
ATOM 1324 O O . ARG A 1 163 ? -29.849 -1.128 12.797 1.00 52.06 163 ARG A O 1
ATOM 1331 N N . ARG A 1 164 ? -29.304 0.035 10.961 1.00 51.88 164 ARG A N 1
ATOM 1332 C CA . ARG A 1 164 ? -30.619 -0.175 10.326 1.00 51.88 164 ARG A CA 1
ATOM 1333 C C . ARG A 1 164 ? -30.743 -1.514 9.607 1.00 51.88 164 ARG A C 1
ATOM 1335 O O . ARG A 1 164 ? -31.837 -2.066 9.586 1.00 51.88 164 ARG A O 1
ATOM 1342 N N . GLU A 1 165 ? -29.643 -2.074 9.122 1.00 51.38 165 GLU A N 1
ATOM 1343 C CA . GLU A 1 165 ? -29.676 -3.331 8.368 1.00 51.38 165 GLU A CA 1
ATOM 1344 C C . GLU A 1 165 ? -29.850 -4.553 9.284 1.00 51.38 165 GLU A C 1
ATOM 1346 O O . GLU A 1 165 ? -30.719 -5.388 9.045 1.00 51.38 165 GLU A O 1
ATOM 1351 N N . ILE A 1 166 ? -29.179 -4.582 10.442 1.00 52.84 166 ILE A N 1
ATOM 1352 C CA . ILE A 1 166 ? -29.393 -5.640 11.450 1.00 52.84 166 ILE A CA 1
ATOM 1353 C C . ILE A 1 166 ? -30.798 -5.543 12.077 1.00 52.84 166 ILE A C 1
ATOM 1355 O O . ILE A 1 166 ? -31.398 -6.555 12.439 1.00 52.84 166 ILE A O 1
ATOM 1359 N N . GLN A 1 167 ? -31.374 -4.339 12.172 1.00 52.47 167 GLN A N 1
ATOM 1360 C CA . GLN A 1 167 ? -32.692 -4.149 12.783 1.00 52.47 167 GLN A CA 1
ATOM 1361 C C . GLN A 1 167 ? -33.864 -4.426 11.821 1.00 52.47 167 GLN A C 1
ATOM 1363 O O . GLN A 1 167 ? -34.974 -4.680 12.288 1.00 52.47 167 GLN A O 1
ATOM 1368 N N . GLN A 1 168 ? -33.645 -4.441 10.499 1.00 51.00 168 GLN A N 1
ATOM 1369 C CA . GLN A 1 168 ? -34.690 -4.779 9.520 1.00 51.00 168 GLN A CA 1
ATOM 1370 C C . GLN A 1 168 ? -34.824 -6.281 9.240 1.00 51.00 168 GLN A C 1
ATOM 1372 O O . GLN A 1 168 ? -35.941 -6.736 8.988 1.00 51.00 168 GLN A O 1
ATOM 1377 N N . VAL A 1 169 ? -33.759 -7.076 9.386 1.00 55.84 169 VAL A N 1
ATOM 1378 C CA . VAL A 1 169 ? -33.854 -8.546 9.253 1.00 55.84 169 VAL A CA 1
ATOM 1379 C C . VAL A 1 169 ? -34.658 -9.169 10.412 1.00 55.84 169 VAL A C 1
ATOM 1381 O O . VAL A 1 169 ? -35.276 -10.217 10.250 1.00 55.84 169 VAL A O 1
ATOM 1384 N N . GLY A 1 170 ? -34.758 -8.488 11.562 1.00 52.81 170 GLY A N 1
ATOM 1385 C CA . GLY A 1 170 ? -35.538 -8.947 12.721 1.00 52.81 170 GLY A CA 1
ATOM 1386 C C . GLY A 1 170 ? -37.030 -8.575 12.738 1.00 52.81 170 GLY A C 1
ATOM 1387 O O . GLY A 1 170 ? -37.768 -9.109 13.563 1.00 52.81 170 GLY A O 1
ATOM 1388 N N . ALA A 1 171 ? -37.501 -7.671 11.868 1.00 55.62 171 ALA A N 1
ATOM 1389 C CA . ALA A 1 171 ? -38.867 -7.127 11.948 1.00 55.62 171 ALA A CA 1
ATOM 1390 C C . ALA A 1 171 ? -39.827 -7.606 10.839 1.00 55.62 171 ALA A C 1
ATOM 1392 O O . ALA A 1 171 ? -41.038 -7.443 10.975 1.00 55.62 171 ALA A O 1
ATOM 1393 N N . SER A 1 172 ? -39.331 -8.245 9.773 1.00 54.97 172 SER A N 1
ATOM 1394 C CA . SER A 1 172 ? -40.157 -8.708 8.638 1.00 54.97 172 SER A CA 1
ATOM 1395 C C . SER A 1 172 ? -40.608 -10.175 8.762 1.00 54.97 172 SER A C 1
ATOM 1397 O O . SER A 1 172 ? -40.743 -10.906 7.786 1.00 54.97 172 SER A O 1
ATOM 1399 N N . GLY A 1 173 ? -40.835 -10.637 9.993 1.00 52.88 173 GLY A N 1
ATOM 1400 C CA . GLY A 1 173 ? -41.235 -12.009 10.307 1.00 52.88 173 GLY A CA 1
ATOM 1401 C C . GLY A 1 173 ? -42.678 -12.138 10.790 1.00 52.88 173 GLY A C 1
ATOM 1402 O O . GLY A 1 173 ? -42.906 -12.875 11.744 1.00 52.88 173 GLY A O 1
ATOM 1403 N N . ARG A 1 174 ? -43.644 -11.391 10.224 1.00 56.62 174 ARG A N 1
ATOM 1404 C CA . ARG A 1 174 ? -45.093 -11.664 10.385 1.00 56.62 174 ARG A CA 1
ATOM 1405 C C . ARG A 1 174 ? -45.980 -10.784 9.483 1.00 56.62 174 ARG A C 1
ATOM 1407 O O . ARG A 1 174 ? -46.609 -9.837 9.941 1.00 56.62 174 ARG A O 1
ATOM 1414 N N . ARG A 1 175 ? -46.126 -11.152 8.207 1.00 52.19 175 ARG A N 1
ATOM 1415 C CA . ARG A 1 175 ? -47.409 -10.980 7.498 1.00 52.19 175 ARG A CA 1
ATOM 1416 C C . ARG A 1 175 ? -47.535 -11.973 6.348 1.00 52.19 175 ARG A C 1
ATOM 1418 O O . ARG A 1 175 ? -47.078 -11.743 5.238 1.00 52.19 175 ARG A O 1
ATOM 1425 N N . ALA A 1 176 ? -48.200 -13.084 6.649 1.00 57.88 176 ALA A N 1
ATOM 1426 C CA . ALA A 1 176 ? -48.885 -13.871 5.642 1.00 57.88 176 ALA A CA 1
ATOM 1427 C C . ALA A 1 176 ? -49.979 -12.986 5.030 1.00 57.88 176 ALA A C 1
ATOM 1429 O O . ALA A 1 176 ? -50.890 -12.541 5.728 1.00 57.88 176 ALA A O 1
ATOM 1430 N N . SER A 1 177 ? -49.877 -12.680 3.743 1.00 56.47 177 SER A N 1
ATOM 1431 C CA . SER A 1 177 ? -50.963 -12.089 2.964 1.00 56.47 177 SER A CA 1
ATOM 1432 C C . SER A 1 177 ? -50.833 -12.582 1.531 1.00 56.47 177 SER A C 1
ATOM 1434 O O . SER A 1 177 ? -50.143 -12.000 0.706 1.00 56.47 177 SER A O 1
ATOM 1436 N N . ARG A 1 178 ? -51.443 -13.752 1.324 1.00 60.09 178 ARG A N 1
ATOM 1437 C CA . ARG A 1 178 ? -52.200 -14.165 0.139 1.00 60.09 178 ARG A CA 1
ATOM 1438 C C . ARG A 1 178 ? -52.277 -13.073 -0.940 1.00 60.09 178 ARG A C 1
ATOM 1440 O O . ARG A 1 178 ? -52.996 -12.098 -0.755 1.00 60.09 178 ARG A O 1
ATOM 1447 N N . VAL A 1 179 ? -51.586 -13.279 -2.057 1.00 52.66 179 VAL A N 1
ATOM 1448 C CA . VAL A 1 179 ? -51.881 -12.586 -3.314 1.00 52.66 179 VAL A CA 1
ATOM 1449 C C . VAL A 1 179 ? -52.311 -13.648 -4.310 1.00 52.66 179 VAL A C 1
ATOM 1451 O O . VAL A 1 179 ? -51.620 -14.645 -4.522 1.00 52.66 179 VAL A O 1
ATOM 1454 N N . GLU A 1 180 ? -53.529 -13.448 -4.799 1.00 57.41 180 GLU A N 1
ATOM 1455 C CA . GLU A 1 180 ? -54.212 -14.233 -5.810 1.00 57.41 180 GLU A CA 1
ATOM 1456 C C . GLU A 1 180 ? -53.400 -14.348 -7.096 1.00 57.41 180 GLU A C 1
ATOM 1458 O O . GLU A 1 180 ? -52.762 -13.408 -7.567 1.00 57.41 180 GLU A O 1
ATOM 1463 N N . VAL A 1 181 ? -53.475 -15.547 -7.662 1.00 55.56 181 VAL A N 1
ATOM 1464 C CA . VAL A 1 181 ? -53.076 -15.853 -9.025 1.00 55.56 181 VAL A CA 1
ATOM 1465 C C . VAL A 1 181 ? -54.195 -15.335 -9.921 1.00 55.56 181 VAL A C 1
ATOM 1467 O O . VAL A 1 181 ? -55.249 -15.962 -9.987 1.00 55.56 181 VAL A O 1
ATOM 1470 N N . GLU A 1 182 ? -53.982 -14.216 -10.606 1.00 62.56 182 GLU A N 1
ATOM 1471 C CA . GLU A 1 182 ? -54.857 -13.816 -11.707 1.00 62.56 182 GLU A CA 1
ATOM 1472 C C . GLU A 1 182 ? -54.071 -13.866 -13.017 1.00 62.56 182 GLU A C 1
ATOM 1474 O O . GLU A 1 182 ? -53.192 -13.056 -13.312 1.00 62.56 182 GLU A O 1
ATOM 1479 N N . ALA A 1 183 ? -54.352 -14.932 -13.762 1.00 57.50 183 ALA A N 1
ATOM 1480 C CA . ALA A 1 183 ? -53.872 -15.161 -15.106 1.00 57.50 183 ALA A CA 1
ATOM 1481 C C . ALA A 1 183 ? -54.508 -14.141 -16.054 1.00 57.50 183 ALA A C 1
ATOM 1483 O O . ALA A 1 183 ? -55.730 -14.049 -16.132 1.00 57.50 183 ALA A O 1
ATOM 1484 N N . CYS A 1 184 ? -53.691 -13.450 -16.846 1.00 50.34 184 CYS A N 1
ATOM 1485 C CA . CYS A 1 184 ? -54.177 -12.754 -18.028 1.00 50.34 184 CYS A CA 1
ATOM 1486 C C . CYS A 1 184 ? -53.394 -13.244 -19.244 1.00 50.34 184 CYS A C 1
ATOM 1488 O O . CYS A 1 184 ? -52.315 -12.759 -19.578 1.00 50.34 184 CYS A O 1
ATOM 1490 N N . SER A 1 185 ? -53.956 -14.268 -19.885 1.00 65.50 185 SER A N 1
ATOM 1491 C CA . SER A 1 185 ? -53.707 -14.555 -21.289 1.00 65.50 185 SER A CA 1
ATOM 1492 C C . SER A 1 185 ? -54.208 -13.376 -22.120 1.00 65.50 185 SER A C 1
ATOM 1494 O O . SER A 1 185 ? -55.358 -12.988 -21.938 1.00 65.50 185 SER A O 1
ATOM 1496 N N . HIS A 1 186 ? -53.416 -12.869 -23.061 1.00 56.38 186 HIS A N 1
ATOM 1497 C CA . HIS A 1 186 ? -53.893 -12.599 -24.419 1.00 56.38 186 HIS A CA 1
ATOM 1498 C C . HIS A 1 186 ? -52.720 -12.314 -25.359 1.00 56.38 186 HIS A C 1
ATOM 1500 O O . HIS A 1 186 ? -51.812 -11.541 -25.072 1.00 56.38 186 HIS A O 1
ATOM 1506 N N . ALA A 1 187 ? -52.774 -12.999 -26.495 1.00 61.47 187 ALA A N 1
ATOM 1507 C CA . ALA A 1 187 ? -51.958 -12.794 -27.673 1.00 61.47 187 ALA A CA 1
ATOM 1508 C C . ALA A 1 187 ? -52.237 -11.426 -28.315 1.00 61.47 187 ALA A C 1
ATOM 1510 O O . ALA A 1 187 ? -53.377 -10.979 -28.277 1.00 61.47 187 ALA A O 1
ATOM 1511 N N . MET A 1 188 ? -51.254 -10.845 -29.013 1.00 54.75 188 MET A N 1
ATOM 1512 C CA . MET A 1 188 ? -51.383 -10.490 -30.437 1.00 54.75 188 MET A CA 1
ATOM 1513 C C . MET A 1 188 ? -50.111 -9.827 -30.984 1.00 54.75 188 MET A C 1
ATOM 1515 O O . MET A 1 188 ? -49.516 -8.947 -30.374 1.00 54.75 188 MET A O 1
ATOM 1519 N N . LYS A 1 189 ? -49.745 -10.314 -32.172 1.00 55.66 189 LYS A N 1
ATOM 1520 C CA . LYS A 1 189 ? -48.821 -9.763 -33.168 1.00 55.66 189 LYS A CA 1
ATOM 1521 C C . LYS A 1 189 ? -49.000 -8.252 -33.391 1.00 55.66 189 LYS A C 1
ATOM 1523 O O . LYS A 1 189 ? -50.139 -7.826 -33.555 1.00 55.66 189 LYS A O 1
ATOM 1528 N N . CYS A 1 190 ? -47.882 -7.546 -33.560 1.00 47.84 190 CYS A N 1
ATOM 1529 C CA . CYS A 1 190 ? -47.568 -6.687 -34.711 1.00 47.84 190 CYS A CA 1
ATOM 1530 C C . CYS A 1 190 ? -46.047 -6.671 -34.885 1.00 47.84 190 CYS A C 1
ATOM 1532 O O . CYS A 1 190 ? -45.354 -6.489 -33.861 1.00 47.84 190 CYS A O 1
#

Organism: NCBI:txid1569628

Secondary structure (DSSP, 8-state):
-HHHHHHHHHHHHTT---------PPP--EE--SS-TTTTTEEEEEEEEEEESSSS-EEEEEEETTTTEEEEEEEESSSSTTEEEEPPSSSTT-SS-HHHHTT--EEEEESS--STTS-GGG--EEEEETT--EEEEEE--TTTS-SEEEEEEE----SSSHHHHHHHHTT------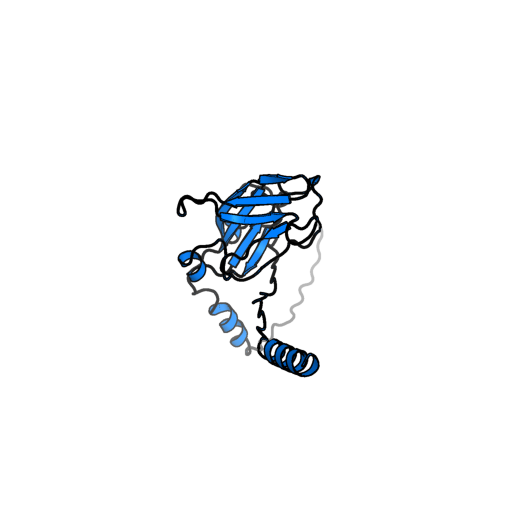-------------